Protein AF-A0A101GJG3-F1 (afdb_monomer)

Radius of gyration: 19.92 Å; Cα contacts (8 Å, |Δi|>4): 296; chains: 1; bounding box: 52×38×54 Å

Mean predicted aligned error: 10.65 Å

Solvent-accessible surface area (backbone atoms only — not comparable to full-atom values): 11890 Å² total; per-residue (Å²): 140,54,74,68,58,52,53,54,52,51,63,72,41,54,85,48,32,44,73,79,43,44,68,59,52,52,51,48,36,61,75,63,55,43,49,75,41,81,35,76,80,49,91,97,46,63,50,50,63,47,75,42,80,92,76,74,39,38,36,38,36,37,31,65,82,49,39,29,65,55,34,46,54,43,50,42,51,35,48,8,53,48,52,40,46,74,73,63,76,57,94,69,66,84,64,31,74,65,30,50,53,33,34,45,62,68,42,47,62,50,61,75,66,63,50,51,57,70,70,52,40,55,36,47,57,51,48,68,72,54,86,64,73,44,64,87,74,32,66,66,42,41,55,53,52,55,66,39,54,81,72,49,85,54,93,69,45,41,42,49,63,78,52,62,74,66,41,44,30,32,55,87,95,46,47,33,29,32,75,44,70,62,84,84,29,32,31,30,31,31,70,87,81,64,50,78,43,80,38,65,33,80,45,69,26,34,60,64,130

Sequence (209 aa):
MTIKERSLIEKNLASLLPEAALKRVVDLLFRFQVDLVVTYPRRGRMGDYLFNTANNRHRISININLNRYQFLITLLHEFAHLLVQERFKTEVRPHGKEWHSAFIEISKPFINDNVFPADIQEAFEAHLRSRYGSTSSDKRLGKVLENYNSKERSPYSVQLGRLPIESKFFLSKDSFQSIGRQGDVILCKELTTGAIFKMDPSIFVKPFL

Nearest PDB structures (foldseek):
  5ohq-assembly1_A  TM=7.719E-01  e=2.822E-01  Homo sapiens
  6kco-assembly3_E  TM=7.703E-01  e=5.637E-01  Drosophila melanogaster
  8ui0-assembly1_Z  TM=7.151E-01  e=3.355E-01  Homo sapiens
  8uis-assembly1_Z  TM=6.442E-01  e=3.167E-01  Homo sapiens
  1uqt-assembly1_B  TM=2.243E-01  e=1.418E+00  Escherichia coli

Secondary structure (DSSP, 8-state):
--HHHHHHHHHHHTTTS-HHHHHHHHHHHHHTTEEEEEE--BTTBSEEEEEETTTTEEEEEEETTS-HHHHHHHHHHHHHHHHHHHHH-S---TTSHHHHHHHHHHHHHHHHTT-S-HHHHHHHHHHHHS--SSGGG-HHHHHHHHTTTTTS--TT-EEGGGSPTT-EEEETTEEEEEEEEETTEEEEEETTT--EEEE-TTSEEEE--

Foldseek 3Di:
DDPVVLVVQLVVCVQQAQVLCSVVVSVLCVVQVEAEAEDADDPPDQKDWDADPVVRYIYIYGYLLFHRLLRVLSVLLNVLVVVLCVPPVDDDDQLDPSSLVSSCVSCVVCLVSVSDDPLLSVLVVVVSVDSDNDCVSRPSNVVSRVVCSQVRDRPQWDQQLPDDQQWWWDDPPWIWGFHQDDPQWTWIATPPPRDIDTHHSRDITHTDD

Structure (mmCIF, N/CA/C/O backbone):
data_AF-A0A101GJG3-F1
#
_entry.id   AF-A0A101GJG3-F1
#
loop_
_atom_site.group_PDB
_atom_site.id
_atom_site.type_symbol
_atom_site.label_atom_id
_atom_site.label_alt_id
_atom_site.label_comp_id
_atom_site.label_asym_id
_atom_site.label_entity_id
_atom_site.label_seq_id
_atom_site.pdbx_PDB_ins_code
_atom_site.Cartn_x
_atom_site.Cartn_y
_atom_site.Cartn_z
_atom_site.occupancy
_atom_site.B_iso_or_equiv
_atom_site.auth_seq_id
_atom_site.auth_comp_id
_atom_site.auth_asym_id
_atom_site.auth_atom_id
_atom_site.pdbx_PDB_model_num
ATOM 1 N N . MET A 1 1 ? -19.613 14.157 -2.865 1.00 57.22 1 MET A N 1
ATOM 2 C CA . MET A 1 1 ? -18.712 13.553 -3.866 1.00 57.22 1 MET A CA 1
ATOM 3 C C . MET A 1 1 ? -19.523 13.138 -5.095 1.00 57.22 1 MET A C 1
ATOM 5 O O . MET A 1 1 ? -20.633 12.648 -4.925 1.00 57.22 1 MET A O 1
ATOM 9 N N . THR A 1 2 ? -19.020 13.379 -6.307 1.00 73.06 2 THR A N 1
ATOM 10 C CA . THR A 1 2 ? -19.706 13.211 -7.605 1.00 73.06 2 THR A CA 1
ATOM 11 C C . THR A 1 2 ? -19.220 11.971 -8.371 1.00 73.06 2 THR A C 1
ATOM 13 O O . THR A 1 2 ? -18.140 11.444 -8.106 1.00 73.06 2 THR A O 1
ATOM 16 N N . ILE A 1 3 ? -19.980 11.528 -9.383 1.00 74.25 3 ILE A N 1
ATOM 17 C CA . ILE A 1 3 ? -19.580 10.430 -10.292 1.00 74.25 3 ILE A CA 1
ATOM 18 C C . ILE A 1 3 ? -18.243 10.737 -10.996 1.00 74.25 3 ILE A C 1
ATOM 20 O O . ILE A 1 3 ? -17.413 9.847 -11.175 1.00 74.25 3 ILE A O 1
ATOM 24 N N . LYS A 1 4 ? -17.999 12.007 -11.353 1.00 72.62 4 LYS A N 1
ATOM 25 C CA . LYS A 1 4 ? -16.755 12.445 -12.009 1.00 72.62 4 LYS A CA 1
ATOM 26 C C . LYS A 1 4 ? -15.530 12.285 -11.106 1.00 72.62 4 LYS A C 1
ATOM 28 O O . LYS A 1 4 ? -14.494 11.820 -11.570 1.00 72.62 4 LYS A O 1
ATOM 33 N N . GLU A 1 5 ? -15.654 12.630 -9.824 1.00 76.75 5 GLU A N 1
ATOM 34 C CA . GLU A 1 5 ? -14.569 12.463 -8.845 1.00 76.75 5 GLU A CA 1
ATOM 35 C C . GLU A 1 5 ? -14.205 10.987 -8.670 1.00 76.75 5 GLU A C 1
ATOM 37 O O . GLU A 1 5 ? -13.026 10.640 -8.639 1.00 76.75 5 GLU A O 1
ATOM 42 N N . ARG A 1 6 ? -15.209 10.105 -8.639 1.00 85.06 6 ARG A N 1
ATOM 43 C CA . ARG A 1 6 ? -14.994 8.659 -8.539 1.00 85.06 6 ARG A CA 1
ATOM 44 C C . ARG A 1 6 ? -14.205 8.103 -9.722 1.00 85.06 6 ARG A C 1
ATOM 46 O O . ARG A 1 6 ? -13.201 7.430 -9.513 1.00 85.06 6 ARG A O 1
ATOM 53 N N . SER A 1 7 ? -14.617 8.435 -10.944 1.00 81.81 7 SER A N 1
ATOM 54 C CA . SER 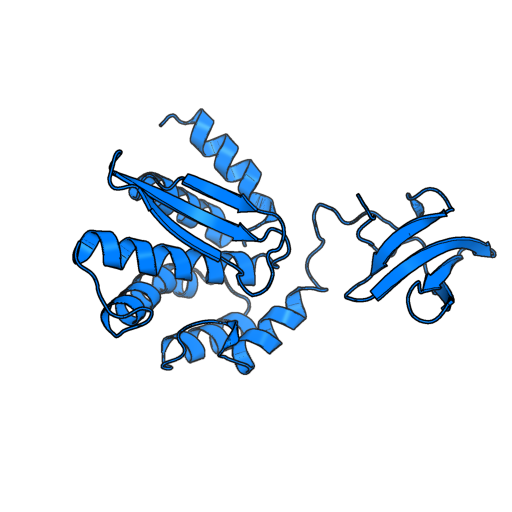A 1 7 ? -13.936 7.979 -12.161 1.00 81.81 7 SER A CA 1
ATOM 55 C C . SER A 1 7 ? -12.480 8.465 -12.233 1.00 81.81 7 SER A C 1
ATOM 57 O O . SER A 1 7 ? -11.588 7.709 -12.622 1.00 81.81 7 SER A O 1
ATOM 59 N N . LEU A 1 8 ? -12.211 9.704 -11.804 1.00 80.62 8 LEU A N 1
ATOM 60 C CA . LEU A 1 8 ? -10.848 10.236 -11.748 1.00 80.62 8 LEU A CA 1
ATOM 61 C C . LEU A 1 8 ? -9.972 9.480 -10.736 1.00 80.62 8 LEU A C 1
ATOM 63 O O . LEU A 1 8 ? -8.823 9.161 -11.040 1.00 80.62 8 LEU A O 1
ATOM 67 N N . ILE A 1 9 ? -10.511 9.169 -9.554 1.00 85.38 9 ILE A N 1
ATOM 68 C CA . ILE A 1 9 ? -9.803 8.391 -8.527 1.00 85.38 9 ILE A CA 1
ATOM 69 C C . ILE A 1 9 ? -9.508 6.975 -9.033 1.00 85.38 9 ILE A C 1
ATOM 71 O O . ILE A 1 9 ? -8.373 6.518 -8.917 1.00 85.38 9 ILE A O 1
ATOM 75 N N . GLU A 1 10 ? -10.492 6.301 -9.636 1.00 87.81 10 GLU A N 1
ATOM 76 C CA . GLU A 1 10 ? -10.312 4.967 -10.226 1.00 87.81 10 GLU A CA 1
ATOM 77 C C . GLU A 1 10 ? -9.179 4.973 -11.260 1.00 87.81 10 GLU A C 1
ATOM 79 O O . GLU A 1 10 ? -8.263 4.154 -11.180 1.00 87.81 10 GLU A O 1
ATOM 84 N N . LYS A 1 11 ? -9.166 5.959 -12.167 1.00 83.56 11 LYS A N 1
ATOM 85 C CA . LYS A 1 11 ? -8.098 6.115 -13.163 1.00 83.56 11 LYS A CA 1
ATOM 86 C C . LYS A 1 11 ? -6.716 6.300 -12.525 1.00 83.56 11 LYS A C 1
ATOM 88 O O . LYS A 1 11 ? -5.752 5.694 -12.987 1.00 83.56 11 LYS A O 1
ATOM 93 N N . ASN A 1 12 ? -6.610 7.124 -11.484 1.00 83.94 12 ASN A N 1
ATOM 94 C CA . ASN A 1 12 ? -5.331 7.423 -10.832 1.00 83.94 12 ASN A CA 1
ATOM 95 C C . ASN A 1 12 ? -4.775 6.239 -10.026 1.00 83.94 12 ASN A C 1
ATOM 97 O O . ASN A 1 12 ? -3.561 6.116 -9.885 1.00 83.94 12 ASN A O 1
ATOM 101 N N . LEU A 1 13 ? -5.646 5.375 -9.500 1.00 89.06 13 LEU A N 1
ATOM 102 C CA . LEU A 1 13 ? -5.246 4.219 -8.695 1.00 89.06 13 LEU A CA 1
ATOM 103 C C . LEU A 1 13 ? -5.068 2.933 -9.510 1.00 89.06 13 LEU A C 1
ATOM 105 O O . LEU A 1 13 ? -4.452 1.992 -9.012 1.00 89.06 13 LEU A O 1
ATOM 109 N N . ALA A 1 14 ? -5.559 2.882 -10.750 1.00 89.19 14 ALA A N 1
ATOM 110 C CA . ALA A 1 14 ? -5.531 1.679 -11.583 1.00 89.19 14 ALA A CA 1
ATOM 111 C C . ALA A 1 14 ? -4.122 1.090 -11.787 1.00 89.19 14 ALA A C 1
ATOM 113 O O . ALA A 1 14 ? -3.972 -0.125 -11.873 1.00 89.19 14 ALA A O 1
ATOM 114 N N . SER A 1 15 ? -3.078 1.925 -11.839 1.00 85.19 15 SER A N 1
ATOM 115 C CA . SER A 1 15 ? -1.687 1.466 -11.972 1.00 85.19 15 SER A CA 1
ATOM 116 C C . SER A 1 15 ? -1.017 1.094 -10.643 1.00 85.19 15 SER A C 1
ATOM 118 O O . SER A 1 15 ? 0.063 0.508 -10.661 1.00 85.19 15 SER A O 1
ATOM 120 N N . LEU A 1 16 ? -1.635 1.432 -9.507 1.00 89.06 16 LEU A N 1
ATOM 121 C CA . LEU A 1 16 ? -1.090 1.248 -8.156 1.00 89.06 16 LEU A CA 1
ATOM 122 C C . LEU A 1 16 ? -1.732 0.076 -7.404 1.00 89.06 16 LEU A C 1
ATOM 124 O O . LEU A 1 16 ? -1.258 -0.296 -6.335 1.00 89.06 16 LEU A O 1
ATOM 128 N N . LEU A 1 17 ? -2.813 -0.497 -7.933 1.00 95.00 17 LEU A N 1
ATOM 129 C CA . LEU A 1 17 ? -3.579 -1.566 -7.295 1.00 95.00 17 LEU A CA 1
ATOM 130 C C . LEU A 1 17 ? -3.749 -2.767 -8.233 1.00 95.00 17 LEU A C 1
ATOM 132 O O . LEU A 1 17 ? -3.729 -2.612 -9.454 1.00 95.00 17 LEU A O 1
ATOM 136 N N . PRO A 1 18 ? -3.954 -3.981 -7.689 1.00 95.50 18 PRO A N 1
ATOM 137 C CA . PRO A 1 18 ? -4.532 -5.067 -8.467 1.00 95.50 18 PRO A CA 1
ATOM 138 C C . PRO A 1 18 ? -5.888 -4.629 -9.027 1.00 95.50 18 PRO A C 1
ATOM 140 O O . PRO A 1 18 ? -6.694 -4.040 -8.306 1.00 95.50 18 PRO A O 1
ATOM 143 N N . GLU A 1 19 ? -6.162 -4.960 -10.286 1.00 93.25 19 GLU A N 1
ATOM 144 C CA . GLU A 1 19 ? -7.404 -4.570 -10.966 1.00 93.25 19 GLU A CA 1
ATOM 145 C C . GLU A 1 19 ? -8.650 -5.006 -10.179 1.00 93.25 19 GLU A C 1
ATOM 147 O O . GLU A 1 19 ? -9.543 -4.198 -9.924 1.00 93.25 19 GLU A O 1
ATOM 152 N N . ALA A 1 20 ? -8.645 -6.243 -9.672 1.00 95.31 20 ALA A N 1
ATOM 153 C CA . ALA A 1 20 ? -9.722 -6.801 -8.852 1.00 95.31 20 ALA A CA 1
ATOM 154 C C . ALA A 1 20 ? -9.962 -6.040 -7.529 1.00 95.31 20 ALA A C 1
ATOM 156 O O . ALA A 1 20 ? -11.064 -6.073 -6.985 1.00 95.31 20 ALA A O 1
ATOM 157 N N . ALA A 1 21 ? -8.961 -5.322 -7.007 1.00 97.25 21 ALA A N 1
ATOM 158 C CA . ALA A 1 21 ? -9.083 -4.557 -5.766 1.00 97.25 21 ALA A CA 1
ATOM 159 C C . ALA A 1 21 ? -9.626 -3.139 -5.977 1.00 97.25 21 ALA A C 1
ATOM 161 O O . ALA A 1 21 ? -10.147 -2.541 -5.031 1.00 97.25 21 ALA A O 1
ATOM 162 N N . LEU A 1 22 ? -9.487 -2.587 -7.188 1.00 95.75 22 LEU A N 1
ATOM 163 C CA . LEU A 1 22 ? -9.653 -1.160 -7.465 1.00 95.75 22 LEU A CA 1
ATOM 164 C C . LEU A 1 22 ? -11.010 -0.635 -6.995 1.00 95.75 22 LEU A C 1
ATOM 166 O O . LEU A 1 22 ? -11.077 0.294 -6.189 1.00 95.75 22 LEU A O 1
ATOM 170 N N . LYS A 1 23 ? -12.096 -1.275 -7.442 1.00 95.31 23 LYS A N 1
ATOM 171 C CA . LYS A 1 23 ? -13.458 -0.848 -7.104 1.00 95.31 23 LYS A CA 1
ATOM 172 C C . LYS A 1 23 ? -13.689 -0.844 -5.592 1.00 95.31 23 LYS A C 1
ATOM 174 O O . LYS A 1 23 ? -14.243 0.115 -5.058 1.00 95.31 23 LYS A O 1
ATOM 179 N N . ARG A 1 24 ? -13.248 -1.899 -4.901 1.00 96.62 24 ARG A N 1
ATOM 180 C CA . ARG A 1 24 ? -13.440 -2.052 -3.455 1.00 96.62 24 ARG A CA 1
ATOM 181 C C . ARG A 1 24 ? -12.635 -1.018 -2.671 1.00 96.62 24 ARG A C 1
ATOM 183 O O . ARG A 1 24 ? -13.167 -0.442 -1.728 1.00 96.62 24 ARG A O 1
ATOM 190 N N . VAL A 1 25 ? -11.392 -0.742 -3.070 1.00 97.56 25 VAL A N 1
ATOM 191 C CA . VAL A 1 25 ? -10.590 0.329 -2.458 1.00 97.56 25 VAL A CA 1
ATOM 192 C C . VAL A 1 25 ? -11.279 1.680 -2.619 1.00 97.56 25 VAL A C 1
ATOM 194 O O . VAL A 1 25 ? -11.397 2.422 -1.647 1.00 97.56 25 VAL A O 1
ATOM 197 N N . VAL A 1 26 ? -11.787 1.987 -3.812 1.00 95.50 26 VAL A N 1
ATOM 198 C CA . VAL A 1 26 ? -12.515 3.239 -4.050 1.00 95.50 26 VAL A CA 1
ATOM 199 C C . VAL A 1 26 ? -13.777 3.313 -3.192 1.00 95.50 26 VAL A C 1
ATOM 201 O O . VAL A 1 26 ? -14.019 4.338 -2.564 1.00 95.50 26 VAL A O 1
ATOM 204 N N . ASP A 1 27 ? -14.532 2.222 -3.060 1.00 95.94 27 ASP A N 1
ATOM 205 C CA . ASP A 1 27 ? -15.684 2.172 -2.152 1.00 95.94 27 ASP A CA 1
ATOM 206 C C . ASP A 1 27 ? -15.286 2.472 -0.689 1.00 95.94 27 ASP A C 1
ATOM 208 O O . ASP A 1 27 ? -15.994 3.213 -0.003 1.00 95.94 27 ASP A O 1
ATOM 212 N N . LEU A 1 28 ? -14.134 1.977 -0.215 1.00 96.75 28 LEU A N 1
ATOM 213 C CA . LEU A 1 28 ? -13.619 2.279 1.130 1.00 96.75 28 LEU A CA 1
ATOM 214 C C . LEU A 1 28 ? -13.229 3.753 1.296 1.00 96.75 28 LEU A C 1
ATOM 216 O O . LEU A 1 28 ? -13.595 4.364 2.301 1.00 96.75 28 LEU A O 1
ATOM 220 N N . LEU A 1 29 ? -12.527 4.334 0.317 1.00 94.88 29 LEU A N 1
ATOM 221 C CA . LEU A 1 29 ? -12.128 5.746 0.348 1.00 94.88 29 LEU A CA 1
ATOM 222 C C . LEU A 1 29 ? -13.344 6.669 0.478 1.00 94.88 29 LEU A C 1
ATOM 224 O O . LEU A 1 29 ? -13.321 7.614 1.263 1.00 94.88 29 LEU A O 1
ATOM 228 N N . PHE A 1 30 ? -14.422 6.365 -0.249 1.00 92.88 30 PHE A N 1
ATOM 229 C CA . PHE A 1 30 ? -15.662 7.140 -0.201 1.00 92.88 30 PHE A CA 1
ATOM 230 C C . PHE A 1 30 ? -16.427 6.909 1.100 1.00 92.88 30 PHE A C 1
ATOM 232 O O . PHE A 1 30 ? -16.876 7.870 1.722 1.00 92.88 30 PHE A O 1
ATOM 239 N N . ARG A 1 31 ? -16.554 5.648 1.533 1.00 93.62 31 ARG A N 1
ATOM 240 C CA . ARG A 1 31 ? -17.260 5.289 2.770 1.00 93.62 31 ARG A CA 1
ATOM 241 C C . ARG A 1 31 ? -16.679 6.004 3.985 1.00 93.62 31 ARG A C 1
ATOM 243 O O . ARG A 1 31 ? -17.439 6.494 4.812 1.00 93.62 31 ARG A O 1
ATOM 250 N N . PHE A 1 32 ? -15.354 6.043 4.084 1.00 92.75 32 PHE A N 1
ATOM 251 C CA . PHE A 1 32 ? -14.642 6.624 5.222 1.00 92.75 32 PHE A CA 1
ATOM 252 C C . PHE A 1 32 ? -14.159 8.058 4.973 1.00 92.75 32 PHE A C 1
ATOM 254 O O . PHE A 1 32 ? -13.467 8.612 5.817 1.00 92.75 32 PHE A O 1
ATOM 261 N N . GLN A 1 33 ? -14.509 8.663 3.831 1.00 90.94 33 GLN A N 1
ATOM 262 C CA . GLN A 1 33 ? -14.106 10.025 3.452 1.00 90.94 33 GLN A CA 1
ATOM 263 C C . GLN A 1 33 ? -12.596 10.278 3.626 1.00 90.94 33 GLN A C 1
ATOM 265 O O . GLN A 1 33 ? -12.171 11.259 4.238 1.00 90.94 33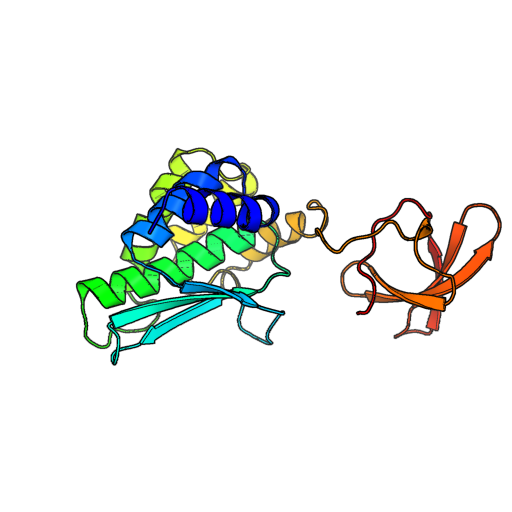 GLN A O 1
ATOM 270 N N . VAL A 1 34 ? -11.782 9.357 3.107 1.00 93.19 34 VAL A N 1
ATOM 271 C CA . VAL A 1 34 ? -1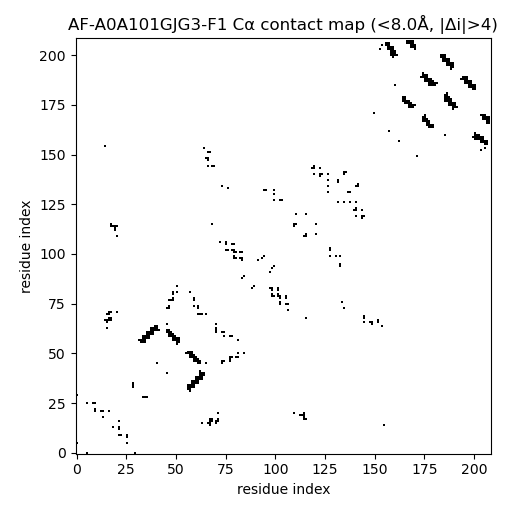0.323 9.381 3.269 1.00 93.19 34 VAL A CA 1
ATOM 272 C C . VAL A 1 34 ? -9.658 10.209 2.182 1.00 93.19 34 VAL A C 1
ATOM 274 O O . VAL A 1 34 ? -9.823 9.945 0.991 1.00 93.19 34 VAL A O 1
ATOM 277 N N . ASP A 1 35 ? -8.795 11.128 2.602 1.00 91.19 35 ASP A N 1
ATOM 278 C CA . ASP A 1 35 ? -7.822 11.779 1.732 1.00 91.19 35 ASP A CA 1
ATOM 279 C C . ASP A 1 35 ? -6.627 10.841 1.508 1.00 91.19 35 ASP A C 1
ATOM 281 O O . ASP A 1 35 ? -5.711 10.776 2.334 1.00 91.19 35 ASP A O 1
ATOM 285 N N . LEU A 1 36 ? -6.632 10.091 0.401 1.00 93.94 36 LEU A N 1
ATOM 286 C CA . LEU A 1 36 ? -5.492 9.263 0.002 1.00 93.94 36 LEU A CA 1
ATOM 287 C C . LEU A 1 36 ? -4.448 10.107 -0.736 1.00 93.94 36 LEU A C 1
ATOM 289 O O . LEU A 1 36 ? -4.718 10.671 -1.795 1.00 93.94 36 LEU A O 1
ATOM 293 N N . VAL A 1 37 ? -3.232 10.147 -0.195 1.00 87.56 37 VAL A N 1
ATOM 294 C CA . VAL A 1 37 ? -2.090 10.869 -0.760 1.00 87.56 37 VAL A CA 1
ATOM 295 C C . VAL A 1 37 ? -1.010 9.876 -1.172 1.00 87.56 37 VAL A C 1
ATOM 297 O O . VAL A 1 37 ? -0.450 9.158 -0.348 1.00 87.56 37 VAL A O 1
ATOM 300 N N . VAL A 1 38 ? -0.662 9.860 -2.453 1.00 83.94 38 VAL A N 1
ATOM 301 C CA . VAL A 1 38 ? 0.470 9.068 -2.942 1.00 83.94 38 VAL A CA 1
ATOM 302 C C . VAL A 1 38 ? 1.739 9.911 -2.824 1.00 83.94 38 VAL A C 1
ATOM 304 O O . VAL A 1 38 ? 1.823 10.995 -3.398 1.00 83.94 38 VAL A O 1
ATOM 307 N N . THR A 1 39 ? 2.716 9.442 -2.048 1.00 75.44 39 THR A N 1
ATOM 308 C CA . THR A 1 39 ? 3.927 10.203 -1.707 1.00 75.44 39 THR A CA 1
ATOM 309 C C . THR A 1 39 ? 5.187 9.586 -2.299 1.00 75.44 39 THR A C 1
ATOM 311 O O . THR A 1 39 ? 5.258 8.384 -2.562 1.00 75.44 39 THR A O 1
ATOM 314 N N . TYR A 1 40 ? 6.238 10.393 -2.446 1.00 76.44 40 TYR A N 1
ATOM 315 C CA . TYR A 1 40 ? 7.575 9.864 -2.709 1.00 76.44 40 TYR A CA 1
ATOM 316 C C . TYR A 1 40 ? 8.074 8.987 -1.546 1.00 76.44 40 TYR A C 1
ATOM 318 O O . TYR A 1 40 ? 7.609 9.150 -0.413 1.00 76.44 40 TYR A O 1
ATOM 326 N N . PRO A 1 41 ? 9.013 8.057 -1.804 1.00 77.38 41 PRO A N 1
ATOM 327 C CA . PRO A 1 41 ? 9.490 7.124 -0.792 1.00 77.38 41 PRO A CA 1
ATOM 328 C C . PRO A 1 41 ? 10.132 7.847 0.393 1.00 77.38 41 PRO A C 1
ATOM 330 O O . PRO A 1 41 ? 11.033 8.667 0.221 1.00 77.38 41 PRO A O 1
ATOM 333 N N . ARG A 1 42 ? 9.690 7.510 1.606 1.00 80.94 42 ARG A N 1
ATOM 334 C CA . ARG A 1 42 ? 10.241 8.029 2.866 1.00 80.94 42 ARG A CA 1
ATOM 335 C C . ARG A 1 42 ? 11.060 6.948 3.565 1.00 80.94 42 ARG A C 1
ATOM 337 O O . ARG A 1 42 ? 10.694 5.774 3.557 1.00 80.94 42 ARG A O 1
ATOM 344 N N . ARG A 1 43 ? 12.157 7.335 4.222 1.00 76.88 43 ARG A N 1
ATOM 345 C CA . ARG A 1 43 ? 12.976 6.393 5.001 1.00 76.88 43 ARG A CA 1
ATOM 346 C C . ARG A 1 43 ? 12.160 5.839 6.176 1.00 76.88 43 ARG A C 1
ATOM 348 O O . ARG A 1 43 ? 11.606 6.607 6.956 1.00 76.88 43 ARG A O 1
ATOM 355 N N . GLY A 1 44 ? 12.091 4.512 6.288 1.00 78.19 44 GLY A N 1
ATOM 356 C CA . GLY A 1 44 ? 11.481 3.814 7.426 1.00 78.19 44 GLY A CA 1
ATOM 357 C C . GLY A 1 44 ? 9.948 3.808 7.488 1.00 78.19 44 GLY A C 1
ATOM 358 O O . GLY A 1 44 ? 9.409 3.255 8.439 1.00 78.19 44 GLY A O 1
ATOM 359 N N . ARG A 1 45 ? 9.234 4.384 6.508 1.00 83.62 45 ARG A N 1
ATOM 360 C CA . ARG A 1 45 ? 7.759 4.397 6.470 1.00 83.62 45 ARG A CA 1
ATOM 361 C C . ARG A 1 45 ? 7.247 4.115 5.066 1.00 83.62 45 ARG A C 1
ATOM 363 O O . ARG A 1 45 ? 7.639 4.816 4.138 1.00 83.62 45 ARG A O 1
ATOM 370 N N . MET A 1 46 ? 6.385 3.107 4.924 1.00 90.12 46 MET A N 1
ATOM 371 C CA . MET A 1 46 ? 5.736 2.736 3.653 1.00 90.12 46 MET A CA 1
ATOM 372 C C . MET A 1 46 ? 4.360 3.388 3.502 1.00 90.12 46 MET A C 1
ATOM 374 O O . MET A 1 46 ? 4.002 3.808 2.404 1.00 90.12 46 MET A O 1
ATOM 378 N N . GLY A 1 47 ? 3.635 3.495 4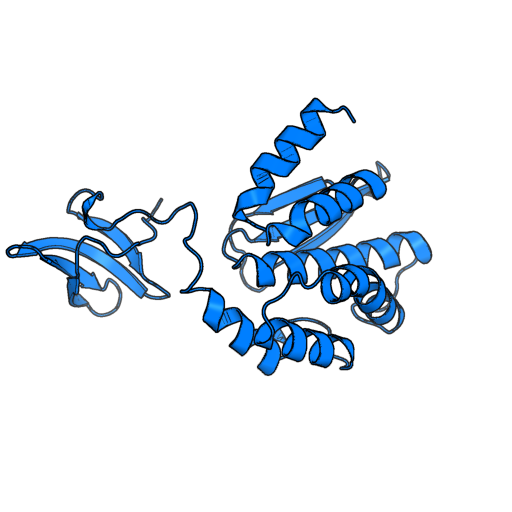.612 1.00 94.19 47 GLY A N 1
ATOM 379 C CA . GLY A 1 47 ? 2.359 4.177 4.747 1.00 94.19 47 GLY A CA 1
ATOM 380 C C . GLY A 1 47 ? 2.320 4.989 6.037 1.00 94.19 47 GLY A C 1
ATOM 381 O O . GLY A 1 47 ? 3.250 4.905 6.847 1.00 94.19 47 GLY A O 1
ATOM 382 N N . ASP A 1 48 ? 1.310 5.843 6.164 1.00 95.06 48 ASP A N 1
ATOM 383 C CA . ASP A 1 48 ? 1.023 6.583 7.392 1.00 95.06 48 ASP A CA 1
ATOM 384 C C . ASP A 1 48 ? -0.443 7.030 7.408 1.00 95.06 48 ASP A C 1
ATOM 386 O O . ASP A 1 48 ? -0.930 7.584 6.412 1.00 95.06 48 ASP A O 1
ATOM 390 N N . TYR A 1 49 ? -1.115 6.822 8.536 1.00 96.06 49 TYR A N 1
ATOM 391 C CA . TYR A 1 49 ? -2.475 7.268 8.810 1.00 96.06 49 TYR A CA 1
ATOM 392 C C . TYR A 1 49 ? -2.474 8.463 9.765 1.00 96.06 49 TYR A C 1
ATOM 394 O O . TYR A 1 49 ? -1.818 8.452 10.805 1.00 96.06 49 TYR A O 1
ATOM 402 N N . LEU A 1 50 ? -3.270 9.481 9.438 1.00 94.06 50 LEU A N 1
ATOM 403 C CA . LEU A 1 50 ? -3.479 10.658 10.274 1.00 94.06 50 LEU A CA 1
ATOM 404 C C . LEU A 1 50 ? -4.970 10.969 10.395 1.00 94.06 50 LEU A C 1
ATOM 406 O O . LEU A 1 50 ? -5.702 10.988 9.402 1.00 94.06 50 LEU A O 1
ATOM 410 N N . PHE A 1 51 ? -5.396 11.298 11.611 1.00 94.00 51 PHE A N 1
ATOM 411 C CA . PHE A 1 51 ? -6.721 11.838 11.884 1.00 94.00 51 PHE A CA 1
ATOM 412 C C . PHE A 1 51 ? -6.624 13.322 12.223 1.00 94.00 51 PHE A C 1
ATOM 414 O O . PHE A 1 51 ? -5.951 13.703 13.180 1.00 94.00 51 PHE A O 1
ATOM 421 N N . ASN A 1 52 ? -7.293 14.167 11.442 1.00 88.62 52 ASN A N 1
ATOM 422 C CA . ASN A 1 52 ? -7.387 15.589 11.733 1.00 88.62 52 ASN A CA 1
ATOM 423 C C . ASN A 1 52 ? -8.647 15.861 12.562 1.00 88.62 52 ASN A C 1
ATOM 425 O O . ASN A 1 52 ? -9.762 15.867 12.042 1.00 88.62 52 ASN A O 1
ATOM 429 N N . THR A 1 53 ? -8.454 16.120 13.853 1.00 87.06 53 THR A N 1
ATOM 430 C CA . THR A 1 53 ? -9.536 16.388 14.809 1.00 87.06 53 THR A CA 1
ATOM 431 C C . THR A 1 53 ? -10.270 17.702 14.538 1.00 87.06 53 THR A C 1
ATOM 433 O O . THR A 1 53 ? -11.447 17.808 14.865 1.00 87.06 53 THR A O 1
ATOM 436 N N . ALA A 1 54 ? -9.622 18.690 13.912 1.00 88.56 54 ALA A N 1
ATOM 437 C CA . ALA A 1 54 ? -10.211 20.010 13.682 1.00 88.56 54 ALA A CA 1
ATOM 438 C C . ALA A 1 54 ? -11.302 20.000 12.602 1.00 88.56 54 ALA A C 1
ATOM 440 O O . ALA A 1 54 ? -12.229 20.802 12.653 1.00 88.56 54 ALA A O 1
ATOM 441 N N . ASN A 1 55 ? -11.197 19.105 11.617 1.00 87.00 55 ASN A N 1
ATOM 442 C CA . ASN A 1 55 ? -12.174 18.984 10.531 1.00 87.00 55 ASN A CA 1
ATOM 443 C C . ASN A 1 55 ? -12.760 17.574 10.383 1.00 87.00 55 ASN A C 1
ATOM 445 O O . ASN A 1 55 ? -13.475 17.321 9.416 1.00 87.00 55 ASN A O 1
ATOM 449 N N . ASN A 1 56 ? -12.470 16.678 11.332 1.00 86.38 56 ASN A N 1
ATOM 450 C CA . ASN A 1 56 ? -12.937 15.294 11.358 1.00 86.38 56 ASN A CA 1
ATOM 451 C C . ASN A 1 56 ? -12.656 14.543 10.041 1.00 86.38 56 ASN A C 1
ATOM 453 O O . ASN A 1 56 ? -13.524 13.845 9.517 1.00 86.38 56 ASN A O 1
ATOM 457 N N . ARG A 1 57 ? -11.453 14.728 9.475 1.00 89.62 57 ARG A N 1
ATOM 458 C CA . ARG A 1 57 ? -11.025 14.059 8.235 1.00 89.62 57 ARG A CA 1
ATOM 459 C C . ARG A 1 57 ? -9.914 13.056 8.486 1.00 89.62 57 ARG A C 1
ATOM 461 O O . ARG A 1 57 ? -8.971 13.311 9.238 1.00 89.62 57 ARG A O 1
ATOM 468 N N . HIS A 1 58 ? -9.987 11.955 7.753 1.00 94.44 58 HIS A N 1
ATOM 469 C CA . HIS A 1 58 ? -8.941 10.948 7.700 1.00 94.44 58 HIS A CA 1
ATOM 470 C C . HIS A 1 58 ? -8.015 11.211 6.520 1.00 94.44 58 HIS A C 1
ATOM 472 O O . HIS A 1 58 ? -8.464 11.514 5.414 1.00 94.44 58 HIS A O 1
ATOM 478 N N . ARG A 1 59 ? -6.717 11.031 6.736 1.00 95.56 59 ARG A N 1
ATOM 479 C CA . ARG A 1 59 ? -5.712 11.045 5.679 1.00 95.56 59 ARG A CA 1
ATOM 480 C C . ARG A 1 59 ? -4.898 9.768 5.748 1.00 95.56 59 ARG A C 1
ATOM 482 O O . ARG A 1 59 ? -4.421 9.395 6.814 1.00 95.56 59 ARG A O 1
ATOM 489 N N . ILE A 1 60 ? -4.700 9.142 4.597 1.00 97.12 60 ILE A N 1
ATOM 490 C CA . ILE A 1 60 ? -3.763 8.034 4.438 1.00 97.12 60 ILE A CA 1
ATOM 491 C C . ILE A 1 60 ? -2.723 8.458 3.411 1.00 97.12 60 ILE A C 1
ATOM 493 O O . ILE A 1 60 ? -3.069 8.971 2.350 1.00 97.12 60 ILE A O 1
ATOM 497 N N . SER A 1 61 ? -1.447 8.246 3.710 1.00 91.88 61 SER A N 1
ATOM 498 C CA . SER A 1 61 ? -0.362 8.430 2.748 1.00 91.88 61 SER A CA 1
ATOM 499 C C . SER A 1 61 ? 0.335 7.111 2.461 1.00 91.88 61 SER A C 1
ATOM 501 O O . SER A 1 61 ? 0.585 6.361 3.396 1.00 91.88 61 SER A O 1
ATOM 503 N N . ILE A 1 62 ? 0.663 6.829 1.198 1.00 92.56 62 ILE A N 1
ATOM 504 C CA . ILE A 1 62 ? 1.352 5.594 0.783 1.00 92.56 62 ILE A CA 1
ATOM 505 C C . ILE A 1 62 ? 2.479 5.939 -0.189 1.00 92.56 62 ILE A C 1
ATOM 507 O O . ILE A 1 62 ? 2.308 6.768 -1.085 1.00 92.56 62 ILE A O 1
ATOM 511 N N . ASN A 1 63 ? 3.637 5.297 -0.033 1.00 86.94 63 ASN A N 1
ATOM 512 C CA . ASN A 1 63 ? 4.764 5.500 -0.933 1.00 86.94 63 ASN A CA 1
ATOM 513 C C . ASN A 1 63 ? 4.488 4.923 -2.332 1.00 86.94 63 ASN A C 1
ATOM 515 O O . ASN A 1 63 ? 4.036 3.792 -2.486 1.00 86.94 63 ASN A O 1
ATOM 519 N N . ILE A 1 64 ? 4.861 5.675 -3.364 1.00 82.44 64 ILE A N 1
ATOM 520 C CA . ILE A 1 64 ? 4.601 5.331 -4.768 1.00 82.44 64 ILE A CA 1
ATOM 521 C C . ILE A 1 64 ? 5.477 4.200 -5.330 1.00 82.44 64 ILE A C 1
ATOM 523 O O . ILE A 1 64 ? 5.209 3.680 -6.405 1.00 82.44 64 ILE A O 1
ATOM 527 N N . ASN A 1 65 ? 6.566 3.836 -4.649 1.00 80.62 65 ASN A N 1
ATOM 528 C CA . ASN A 1 65 ? 7.528 2.847 -5.147 1.00 80.62 65 ASN A CA 1
ATOM 529 C C . ASN A 1 65 ? 7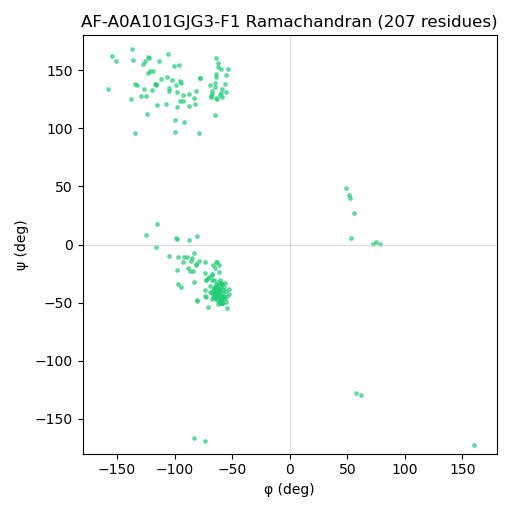.184 1.395 -4.784 1.00 80.62 65 ASN A C 1
ATOM 531 O O . ASN A 1 65 ? 8.003 0.514 -5.034 1.00 80.62 65 ASN A O 1
ATOM 535 N N . LEU A 1 66 ? 6.043 1.162 -4.137 1.00 89.75 66 LEU A N 1
ATOM 536 C CA . LEU A 1 66 ? 5.582 -0.177 -3.789 1.00 89.75 66 LEU A CA 1
ATOM 537 C C . LEU A 1 66 ? 4.990 -0.849 -5.034 1.00 89.75 66 LEU A C 1
ATOM 539 O O . LEU A 1 66 ? 4.326 -0.190 -5.833 1.00 89.75 66 LEU A O 1
ATOM 543 N N . ASN A 1 67 ? 5.198 -2.158 -5.185 1.00 92.50 67 ASN A N 1
ATOM 544 C CA . ASN A 1 67 ? 4.419 -2.941 -6.149 1.00 92.50 67 ASN A CA 1
ATOM 545 C C . ASN A 1 67 ? 2.931 -2.944 -5.748 1.00 92.50 67 ASN A C 1
ATOM 547 O O . ASN A 1 67 ? 2.606 -2.678 -4.587 1.00 92.50 67 ASN A O 1
ATOM 551 N N . ARG A 1 68 ? 2.016 -3.251 -6.672 1.00 94.88 68 ARG A N 1
ATOM 552 C CA . ARG A 1 68 ? 0.570 -3.074 -6.459 1.00 94.88 68 ARG A CA 1
ATOM 553 C C . ARG A 1 68 ? 0.026 -3.881 -5.282 1.00 94.88 68 ARG A C 1
ATOM 555 O O . ARG A 1 68 ? -0.879 -3.430 -4.582 1.00 94.88 68 ARG A O 1
ATOM 562 N N . TYR A 1 69 ? 0.590 -5.061 -5.028 1.00 96.50 69 TYR A N 1
ATOM 563 C CA . TYR A 1 69 ? 0.175 -5.906 -3.911 1.00 96.50 69 TYR A CA 1
ATOM 564 C C . TYR A 1 69 ? 0.664 -5.345 -2.579 1.00 96.50 69 TYR A C 1
ATOM 566 O O . TYR A 1 69 ? -0.106 -5.252 -1.624 1.00 96.50 69 TYR A O 1
ATOM 574 N N . GLN A 1 70 ? 1.923 -4.907 -2.522 1.00 95.94 70 GLN A N 1
ATOM 575 C CA . GLN A 1 70 ? 2.472 -4.256 -1.338 1.00 95.94 70 GLN A CA 1
ATOM 576 C C . GLN A 1 70 ? 1.783 -2.912 -1.067 1.00 95.94 70 GLN A C 1
ATOM 578 O O . GLN A 1 70 ? 1.518 -2.595 0.093 1.00 95.94 70 GLN A O 1
ATOM 583 N N . PHE A 1 71 ? 1.444 -2.149 -2.110 1.00 96.31 71 PHE A N 1
ATOM 584 C CA . PHE A 1 71 ? 0.652 -0.925 -2.005 1.00 96.31 71 PHE A CA 1
ATOM 585 C C . PHE A 1 71 ? -0.709 -1.217 -1.372 1.00 96.31 71 PHE A C 1
ATOM 587 O O . PHE A 1 71 ? -1.064 -0.579 -0.383 1.00 96.31 71 PHE A O 1
ATOM 594 N N . LEU A 1 72 ? -1.439 -2.220 -1.880 1.00 98.12 72 LEU A N 1
ATOM 595 C CA . LEU A 1 72 ? -2.733 -2.615 -1.328 1.00 98.12 72 LEU A CA 1
ATOM 596 C C . LEU A 1 72 ? -2.618 -3.048 0.139 1.00 98.12 72 LEU A C 1
ATOM 598 O O . LEU A 1 72 ? -3.355 -2.535 0.973 1.00 98.12 72 LEU A O 1
ATOM 602 N N . ILE A 1 73 ? -1.685 -3.941 0.481 1.00 97.94 73 ILE A N 1
ATOM 603 C CA . ILE A 1 73 ? -1.519 -4.413 1.867 1.00 97.94 73 ILE A CA 1
ATOM 604 C C . ILE A 1 73 ? -1.153 -3.253 2.806 1.00 97.94 73 ILE A C 1
ATOM 606 O O . ILE A 1 73 ? -1.684 -3.163 3.912 1.00 97.94 73 ILE A O 1
ATOM 610 N N . THR A 1 74 ? -0.291 -2.333 2.363 1.00 97.31 74 THR A N 1
ATOM 611 C CA . THR A 1 74 ? 0.061 -1.134 3.144 1.00 97.31 74 THR A CA 1
ATOM 612 C C . THR A 1 74 ? -1.152 -0.220 3.315 1.00 97.31 74 THR A C 1
ATOM 614 O O . THR A 1 74 ? -1.407 0.267 4.407 1.00 97.31 74 THR A O 1
ATOM 617 N N . LEU A 1 75 ? -1.964 -0.035 2.275 1.00 98.00 75 LEU A N 1
ATOM 618 C CA . LEU A 1 75 ? -3.194 0.747 2.367 1.00 98.00 75 LEU A CA 1
ATOM 619 C C . LEU A 1 75 ? -4.198 0.122 3.351 1.00 98.00 75 LEU A C 1
ATOM 621 O O . LEU A 1 75 ? -4.798 0.834 4.152 1.00 98.00 75 LEU A O 1
ATOM 625 N N . LEU A 1 76 ? -4.348 -1.204 3.337 1.00 98.12 76 LEU A N 1
ATOM 626 C CA . LEU A 1 76 ? -5.187 -1.940 4.288 1.00 98.12 76 LEU A CA 1
ATOM 627 C C . LEU A 1 76 ? -4.695 -1.809 5.734 1.00 98.12 76 LEU A C 1
ATOM 629 O O . LEU A 1 76 ? -5.511 -1.686 6.646 1.00 98.12 76 LEU A O 1
ATOM 633 N N . HIS A 1 77 ? -3.377 -1.786 5.942 1.00 97.25 77 HIS A N 1
ATOM 634 C CA . HIS A 1 77 ? -2.779 -1.512 7.248 1.00 97.25 77 HIS A CA 1
ATOM 635 C C . HIS A 1 77 ? -3.199 -0.133 7.771 1.00 97.25 77 HIS A C 1
ATOM 637 O O . HIS A 1 77 ? -3.626 -0.010 8.920 1.00 97.25 77 HIS A O 1
ATOM 643 N N . GLU A 1 78 ? -3.130 0.898 6.929 1.00 97.56 78 GLU A N 1
ATOM 644 C CA . GLU A 1 78 ? -3.526 2.252 7.325 1.00 97.56 78 GLU A CA 1
ATOM 645 C C . GLU A 1 78 ? -5.045 2.3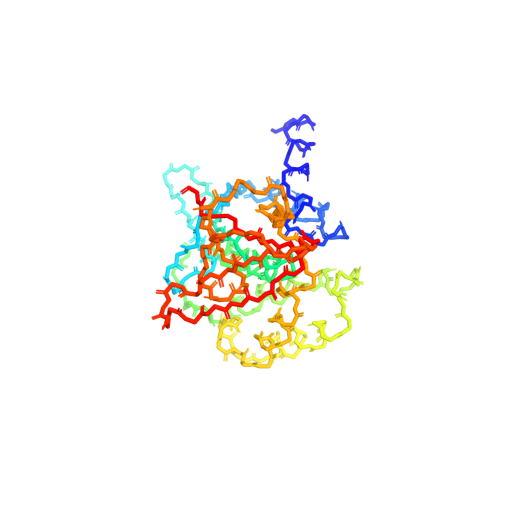76 7.537 1.00 97.56 78 GLU A C 1
ATOM 647 O O . GLU A 1 78 ? -5.492 3.036 8.476 1.00 97.56 78 GLU A O 1
ATOM 652 N N . PHE A 1 79 ? -5.864 1.673 6.746 1.00 98.12 79 PHE A N 1
ATOM 653 C CA . PHE A 1 79 ? -7.302 1.575 7.015 1.00 98.12 79 PHE A CA 1
ATOM 654 C C . PHE A 1 79 ? -7.609 0.892 8.353 1.00 98.12 79 PHE A C 1
ATOM 656 O O . PHE A 1 79 ? -8.594 1.244 8.996 1.00 98.12 79 PHE A O 1
ATOM 663 N N . ALA A 1 80 ? -6.792 -0.059 8.807 1.00 97.25 80 ALA A N 1
ATOM 664 C CA . ALA A 1 80 ? -6.987 -0.674 10.116 1.00 97.25 80 ALA A CA 1
ATOM 665 C C . ALA A 1 80 ? -6.783 0.336 11.259 1.00 97.25 80 ALA A C 1
ATOM 667 O O . ALA A 1 80 ? -7.573 0.342 12.205 1.00 97.25 80 ALA A O 1
ATOM 668 N N . HIS A 1 81 ? -5.802 1.243 11.149 1.00 96.12 81 HIS A N 1
ATOM 669 C CA . HIS A 1 81 ? -5.665 2.369 12.088 1.00 96.12 81 HIS A CA 1
ATOM 670 C C . HIS A 1 81 ? -6.879 3.296 12.045 1.00 96.12 81 HIS A C 1
ATOM 672 O O . HIS A 1 81 ? -7.377 3.703 13.094 1.00 96.12 81 HIS A O 1
ATOM 678 N N . LEU A 1 82 ? -7.409 3.569 10.850 1.00 96.56 82 LEU A N 1
ATOM 679 C CA . LEU A 1 82 ? -8.645 4.334 10.692 1.00 96.56 82 LEU A CA 1
ATOM 680 C C . LEU A 1 82 ? -9.825 3.672 11.411 1.00 96.56 82 LEU A C 1
ATOM 682 O O . LEU A 1 82 ? -10.512 4.331 12.186 1.00 96.56 82 LEU A O 1
ATOM 686 N N . LEU A 1 83 ? -10.057 2.375 11.194 1.00 96.75 83 LEU A N 1
ATOM 687 C CA . LEU A 1 83 ? -11.162 1.654 11.836 1.00 96.75 83 LEU A CA 1
ATOM 688 C C . LEU A 1 83 ? -11.057 1.682 13.362 1.00 96.75 83 LEU A C 1
ATOM 690 O O . LEU A 1 83 ? -12.071 1.789 14.051 1.00 96.75 83 LEU A O 1
ATOM 694 N N . VAL A 1 84 ? -9.838 1.587 13.890 1.00 96.50 84 VAL A N 1
ATOM 695 C CA . VAL A 1 84 ? -9.580 1.735 15.321 1.00 96.50 84 VAL A CA 1
ATOM 696 C C . VAL A 1 84 ? -9.948 3.142 15.795 1.00 96.50 84 VAL A C 1
ATOM 698 O O . VAL A 1 84 ? -10.687 3.269 16.772 1.00 96.50 84 VAL A O 1
ATOM 701 N N . GLN A 1 85 ? -9.507 4.186 15.089 1.00 94.81 85 GLN A N 1
ATOM 702 C CA . GLN A 1 85 ? -9.847 5.567 15.437 1.00 94.81 85 GLN A CA 1
ATOM 703 C C . GLN A 1 85 ? -11.366 5.787 15.473 1.00 94.81 85 GLN A C 1
ATOM 705 O O . GLN A 1 85 ? -11.875 6.364 16.432 1.00 94.81 85 GLN A O 1
ATOM 710 N N . GLU A 1 86 ? -12.092 5.282 14.474 1.00 93.44 86 GLU A N 1
ATOM 711 C CA . GLU A 1 86 ? -13.549 5.426 14.380 1.00 93.44 86 GLU A CA 1
ATOM 712 C C . GLU A 1 86 ? -14.297 4.716 15.518 1.00 93.44 86 GLU A C 1
ATOM 714 O O . GLU A 1 86 ? -15.308 5.218 16.016 1.00 93.44 86 GLU A O 1
ATOM 719 N N . ARG A 1 87 ? -13.801 3.548 15.949 1.00 94.69 87 ARG A N 1
ATOM 720 C CA . ARG A 1 87 ? -14.451 2.714 16.975 1.00 94.69 87 ARG A CA 1
ATOM 721 C C . ARG A 1 87 ? -14.182 3.185 18.388 1.00 94.69 87 ARG A C 1
ATOM 723 O O . ARG A 1 87 ? -15.103 3.232 19.197 1.00 94.69 87 ARG A O 1
ATOM 730 N N . PHE A 1 88 ? -12.921 3.462 18.693 1.00 91.38 88 PHE A N 1
ATOM 731 C CA . PHE A 1 88 ? -12.495 3.686 20.068 1.00 91.38 88 PHE A CA 1
ATOM 732 C C . PHE A 1 88 ? -12.438 5.171 20.401 1.00 91.38 88 PHE A C 1
ATOM 734 O O . PHE A 1 88 ? -12.749 5.535 21.529 1.00 91.38 88 PHE A O 1
ATOM 741 N N . LYS A 1 89 ? -12.085 6.035 19.435 1.00 84.06 89 LYS A N 1
ATOM 742 C CA . LYS A 1 89 ? -11.933 7.498 19.601 1.00 84.06 89 LYS A CA 1
ATOM 743 C C . LYS A 1 89 ? -10.995 7.933 20.740 1.00 84.06 89 LYS A C 1
ATOM 745 O O . LYS A 1 89 ? -10.870 9.122 21.017 1.00 84.06 89 LYS A O 1
ATOM 750 N N . THR A 1 90 ? -10.327 6.981 21.378 1.00 76.62 90 THR A N 1
ATOM 751 C CA . THR A 1 90 ? -9.365 7.133 22.463 1.00 76.62 90 THR A CA 1
ATOM 752 C C . THR A 1 90 ? -8.055 6.488 22.046 1.00 76.62 90 THR A C 1
ATOM 754 O O . THR A 1 90 ? -8.020 5.641 21.150 1.00 76.62 90 THR A O 1
ATOM 757 N N . GLU A 1 91 ? -6.973 6.856 22.722 1.00 78.75 91 GLU A N 1
ATOM 758 C CA . GLU A 1 91 ? -5.674 6.248 22.471 1.00 78.75 91 GLU A CA 1
ATOM 759 C C . GLU A 1 91 ? -5.711 4.749 22.802 1.00 78.75 91 GLU A C 1
ATOM 761 O O . GLU A 1 91 ? -6.088 4.339 23.902 1.00 78.75 91 GLU A O 1
ATOM 766 N N . VAL A 1 92 ? -5.333 3.925 21.827 1.00 86.50 92 VAL A N 1
ATOM 767 C CA . VAL A 1 92 ? -5.115 2.489 22.006 1.00 86.50 92 VAL A CA 1
ATOM 768 C C . VAL A 1 92 ? -3.695 2.143 21.592 1.00 86.50 92 VAL A C 1
ATOM 770 O O . VAL A 1 92 ? -3.048 2.874 20.840 1.00 86.50 92 VAL A O 1
ATOM 773 N N . ARG A 1 93 ? -3.202 0.995 22.063 1.00 85.88 93 ARG A N 1
ATOM 774 C CA . ARG A 1 93 ? -1.850 0.546 21.739 1.00 85.88 93 ARG A CA 1
ATOM 775 C C . ARG A 1 93 ? -1.685 0.393 20.215 1.00 85.88 93 ARG A C 1
ATOM 777 O O . ARG A 1 93 ? -2.443 -0.375 19.612 1.00 85.88 93 ARG A O 1
ATOM 784 N N . PRO A 1 94 ? -0.665 1.025 19.604 1.00 86.44 94 PRO A N 1
ATOM 785 C CA . PRO A 1 94 ? -0.349 0.815 18.197 1.00 86.44 94 PRO A CA 1
ATOM 786 C C . PRO A 1 94 ? -0.133 -0.669 17.911 1.00 86.44 94 PRO A C 1
ATOM 788 O O . PRO A 1 94 ? 0.577 -1.353 18.656 1.00 86.44 94 PRO A O 1
ATOM 791 N N . HIS A 1 95 ? -0.791 -1.168 16.863 1.00 90.19 95 HIS A N 1
ATOM 792 C CA . HIS A 1 95 ? -0.730 -2.577 16.455 1.00 90.19 95 HIS A CA 1
ATOM 793 C C . HIS A 1 95 ? -1.127 -3.570 17.566 1.00 90.19 95 HIS A C 1
ATOM 795 O O . HIS A 1 95 ? -0.673 -4.713 17.587 1.00 90.19 95 HIS A O 1
ATOM 801 N N . GLY A 1 96 ? -1.973 -3.126 18.505 1.00 91.25 96 GLY A N 1
ATOM 802 C CA . GLY A 1 96 ? -2.577 -3.947 19.553 1.00 91.25 96 GLY A CA 1
ATOM 803 C C . GLY A 1 96 ? -3.681 -4.881 19.040 1.00 91.25 96 GLY A C 1
ATOM 804 O O . GLY A 1 96 ? -3.880 -5.056 17.837 1.00 91.25 96 GLY A O 1
ATOM 805 N N . LYS A 1 97 ? -4.435 -5.487 19.964 1.00 93.31 97 LYS A N 1
ATOM 806 C CA . LYS A 1 97 ? -5.494 -6.460 19.638 1.00 93.31 97 LYS A CA 1
ATOM 807 C C . LYS A 1 97 ? -6.605 -5.835 18.788 1.00 93.31 97 LYS A C 1
ATOM 809 O O . LYS A 1 97 ? -7.127 -6.482 17.880 1.00 93.31 97 LYS A O 1
ATOM 814 N N . GLU A 1 98 ? -6.947 -4.588 19.082 1.00 95.25 98 GLU A N 1
ATOM 815 C CA . GLU A 1 98 ? -7.957 -3.783 18.400 1.00 95.25 98 GLU A CA 1
ATOM 816 C C . GLU A 1 98 ? -7.563 -3.567 16.940 1.00 95.25 98 GLU A C 1
ATOM 818 O O . GLU A 1 98 ? -8.333 -3.882 16.031 1.00 95.25 98 GLU A O 1
ATOM 823 N N . TRP A 1 99 ? -6.325 -3.116 16.722 1.00 95.75 99 TRP A N 1
ATOM 824 C CA . TRP A 1 99 ? -5.766 -2.925 15.389 1.00 95.75 99 TRP A CA 1
ATOM 825 C C . TRP A 1 99 ? -5.663 -4.239 14.620 1.00 95.75 99 TRP A C 1
ATOM 827 O O . TRP A 1 99 ? -6.088 -4.307 13.474 1.00 95.75 99 TRP A O 1
ATOM 837 N N . HIS A 1 100 ? -5.173 -5.306 15.253 1.00 95.12 100 HIS A N 1
ATOM 838 C CA . HIS A 1 100 ? -5.043 -6.606 14.599 1.00 95.12 100 HIS A CA 1
ATOM 839 C C . HIS A 1 100 ? -6.406 -7.154 14.145 1.00 95.12 100 HIS A C 1
ATOM 841 O O . HIS A 1 100 ? -6.550 -7.654 13.031 1.00 95.12 100 HIS A O 1
ATOM 847 N N . SER A 1 101 ? -7.436 -6.994 14.983 1.00 95.44 101 SER A N 1
ATOM 848 C CA . SER A 1 101 ? -8.810 -7.379 14.642 1.00 95.44 101 SER A CA 1
ATOM 849 C C . SER A 1 101 ? -9.349 -6.552 13.470 1.00 95.44 101 SER A C 1
ATOM 851 O O . SER A 1 101 ? -9.927 -7.114 12.540 1.00 95.44 101 SER A O 1
ATOM 853 N N . ALA A 1 102 ? -9.110 -5.236 13.473 1.00 96.88 102 ALA A N 1
ATOM 854 C CA . ALA A 1 102 ? -9.475 -4.354 12.367 1.00 96.88 102 ALA A CA 1
ATOM 855 C C . ALA A 1 102 ? -8.720 -4.692 11.070 1.00 96.88 102 ALA A C 1
ATOM 857 O O . ALA A 1 102 ? -9.304 -4.637 9.989 1.00 96.88 102 ALA A O 1
ATOM 858 N N . PHE A 1 103 ? -7.447 -5.087 11.164 1.00 97.25 103 PHE A N 1
ATOM 859 C CA . PHE A 1 103 ? -6.628 -5.443 10.010 1.00 97.25 103 PHE A CA 1
ATOM 860 C C . PHE A 1 103 ? -7.090 -6.744 9.349 1.00 97.25 103 PHE A C 1
ATOM 862 O O . PHE A 1 103 ? -7.201 -6.802 8.124 1.00 97.25 103 PHE A O 1
ATOM 869 N N . ILE A 1 104 ? -7.455 -7.758 10.140 1.00 96.62 104 ILE A N 1
ATOM 870 C CA . ILE A 1 104 ? -8.106 -8.972 9.623 1.00 96.62 104 ILE A CA 1
ATOM 871 C C . ILE A 1 104 ? -9.431 -8.615 8.945 1.00 96.62 104 ILE A C 1
ATOM 873 O O . ILE A 1 104 ? -9.692 -9.056 7.825 1.00 96.62 104 ILE A O 1
ATOM 877 N N . GLU A 1 105 ? -10.264 -7.815 9.612 1.00 97.06 105 GLU A N 1
ATOM 878 C CA . GLU A 1 105 ? -11.590 -7.449 9.115 1.00 97.06 105 GLU A CA 1
ATOM 879 C C . GLU A 1 105 ? -11.522 -6.737 7.762 1.00 97.06 105 GLU A C 1
ATOM 881 O O . GLU A 1 105 ? -12.211 -7.142 6.825 1.00 97.06 105 GLU A O 1
ATOM 886 N N . ILE A 1 106 ? -10.674 -5.712 7.642 1.00 97.75 106 ILE A N 1
ATOM 887 C CA . ILE A 1 106 ? -10.566 -4.931 6.407 1.00 97.75 106 ILE A CA 1
ATOM 888 C C . ILE A 1 106 ? -9.914 -5.728 5.270 1.00 97.75 106 ILE A C 1
ATOM 890 O O . ILE A 1 106 ? -10.227 -5.493 4.104 1.00 97.75 106 ILE A O 1
ATOM 894 N N . SER A 1 107 ? -9.050 -6.697 5.591 1.00 97.56 107 SER A N 1
ATOM 895 C CA . SER A 1 107 ? -8.326 -7.500 4.596 1.00 97.56 107 SER A CA 1
ATOM 896 C C . SER A 1 107 ? -9.138 -8.676 4.055 1.00 97.56 107 SER A C 1
ATOM 898 O O . SER A 1 107 ? -8.991 -9.037 2.887 1.00 97.56 107 SER A O 1
ATOM 900 N N . LYS A 1 108 ? -10.022 -9.266 4.870 1.00 96.44 108 LYS A N 1
ATOM 901 C CA . LYS A 1 108 ? -10.768 -10.490 4.530 1.00 96.44 108 LYS A CA 1
ATOM 902 C C . LYS A 1 108 ? -11.526 -10.425 3.192 1.00 96.44 108 LYS A C 1
ATOM 904 O O . LYS A 1 108 ? -11.444 -11.396 2.443 1.00 96.44 108 LYS A O 1
ATOM 909 N N . PRO A 1 109 ? -12.217 -9.326 2.827 1.00 96.88 109 PRO A N 1
ATOM 910 C CA . PRO A 1 109 ? -12.886 -9.251 1.530 1.00 96.88 109 PRO A CA 1
ATOM 911 C C . PRO A 1 109 ? -11.923 -9.365 0.342 1.00 96.88 109 PRO A C 1
ATOM 913 O O . PRO A 1 109 ? -12.262 -9.996 -0.648 1.00 96.88 109 PRO A O 1
ATOM 916 N N . PHE A 1 110 ? -10.711 -8.812 0.445 1.00 97.50 110 PHE A N 1
ATOM 917 C CA . PHE A 1 110 ? -9.720 -8.866 -0.636 1.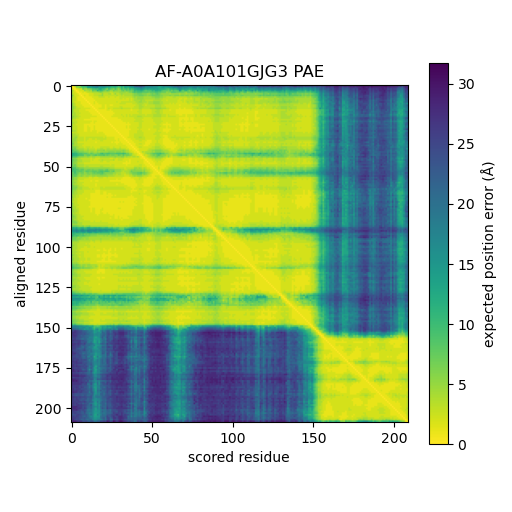00 97.50 110 PHE A CA 1
ATOM 918 C C . PHE A 1 110 ? -9.117 -10.266 -0.797 1.00 97.50 110 PHE A C 1
ATOM 920 O O . PHE A 1 110 ? -8.776 -10.665 -1.906 1.00 97.50 110 PHE A O 1
ATOM 927 N N . ILE A 1 111 ? -9.023 -11.024 0.295 1.00 94.75 111 ILE A N 1
ATOM 928 C CA . ILE A 1 111 ? -8.616 -12.434 0.261 1.00 94.75 111 ILE A CA 1
ATOM 929 C C . ILE A 1 111 ? -9.692 -13.277 -0.433 1.00 94.75 111 ILE A C 1
ATOM 931 O O . ILE A 1 111 ? -9.385 -14.039 -1.343 1.00 94.75 111 ILE A O 1
ATOM 935 N N . ASN A 1 112 ? -10.961 -13.087 -0.064 1.00 92.12 112 ASN A N 1
ATOM 936 C CA . ASN A 1 112 ? -12.078 -13.841 -0.640 1.00 92.12 112 ASN A CA 1
ATOM 937 C C . ASN A 1 112 ? -12.303 -13.550 -2.134 1.00 92.12 112 ASN A C 1
ATOM 939 O O . ASN A 1 112 ? -12.758 -14.425 -2.865 1.00 92.12 112 ASN A O 1
ATOM 943 N N . ASP A 1 113 ? -11.988 -12.334 -2.582 1.00 91.75 113 ASP A N 1
ATOM 944 C CA . ASP A 1 113 ? -12.153 -11.903 -3.973 1.00 91.75 113 ASP A CA 1
ATOM 945 C C . ASP A 1 113 ? -11.001 -12.380 -4.893 1.00 91.75 113 ASP A C 1
ATOM 947 O O . ASP A 1 113 ? -10.933 -11.960 -6.047 1.00 91.75 113 ASP A O 1
ATOM 951 N N . ASN A 1 114 ? -10.082 -13.234 -4.409 1.00 89.44 114 ASN A N 1
ATOM 952 C CA . ASN A 1 114 ? -8.905 -13.727 -5.147 1.00 89.44 114 ASN A CA 1
ATOM 953 C C . ASN A 1 114 ? -8.052 -12.595 -5.756 1.00 89.44 114 ASN A C 1
ATOM 955 O O . ASN A 1 114 ? -7.557 -12.683 -6.880 1.00 89.44 114 ASN A O 1
ATOM 959 N N . VAL A 1 115 ? -7.884 -11.498 -5.012 1.00 96.31 115 VAL A N 1
ATOM 960 C CA . VAL A 1 115 ? -7.111 -10.322 -5.454 1.00 96.31 115 VAL A CA 1
ATOM 961 C C . VAL A 1 115 ? -5.616 -10.626 -5.579 1.00 96.31 115 VAL A C 1
ATOM 963 O O . VAL A 1 115 ? -4.908 -10.001 -6.375 1.00 96.31 115 VAL A O 1
ATOM 966 N N . PHE A 1 116 ? -5.123 -11.549 -4.759 1.00 96.88 116 PHE A N 1
ATOM 967 C CA . PHE A 1 116 ? -3.705 -11.834 -4.610 1.00 96.88 116 PHE A CA 1
ATOM 968 C C . PHE A 1 116 ? -3.311 -13.106 -5.378 1.00 96.88 116 PHE A C 1
ATOM 970 O O . PHE A 1 116 ? -4.053 -14.086 -5.362 1.00 96.88 116 PHE A O 1
ATOM 977 N N . PRO A 1 117 ? -2.124 -13.136 -6.008 1.00 96.50 117 PRO A N 1
ATOM 978 C CA . PRO A 1 117 ? -1.484 -14.373 -6.432 1.00 96.50 117 PRO A CA 1
ATOM 979 C C . PRO A 1 117 ? -1.346 -15.352 -5.264 1.00 96.50 117 PRO A C 1
ATOM 981 O O . PRO A 1 117 ? -1.188 -14.927 -4.120 1.00 96.50 117 PRO A O 1
ATOM 984 N N . ALA A 1 118 ? -1.351 -16.653 -5.558 1.00 96.50 118 ALA A N 1
ATOM 985 C CA . ALA A 1 118 ? -1.398 -17.700 -4.537 1.00 96.50 118 ALA A CA 1
ATOM 986 C C . ALA A 1 118 ? -0.273 -17.601 -3.487 1.00 96.50 118 ALA A C 1
ATOM 988 O O . ALA A 1 118 ? -0.529 -17.771 -2.297 1.00 96.50 118 ALA A O 1
ATOM 989 N N . ASP A 1 119 ? 0.955 -17.272 -3.901 1.00 96.62 119 ASP A N 1
ATOM 990 C CA . ASP A 1 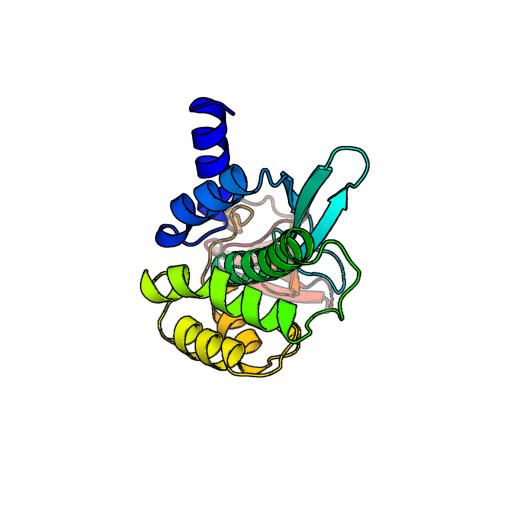119 ? 2.100 -17.128 -2.994 1.00 96.62 119 ASP A CA 1
ATOM 991 C C . ASP A 1 119 ? 1.960 -15.918 -2.055 1.00 96.62 119 ASP A C 1
ATOM 993 O O . ASP A 1 119 ? 2.249 -16.023 -0.859 1.00 96.62 119 ASP A O 1
ATOM 997 N N . ILE A 1 120 ? 1.477 -14.781 -2.571 1.00 97.06 120 ILE A N 1
ATOM 998 C CA . ILE A 1 120 ? 1.158 -13.600 -1.760 1.00 97.06 120 ILE A CA 1
ATOM 999 C C . ILE A 1 120 ? -0.008 -13.904 -0.826 1.00 97.06 120 ILE A C 1
ATOM 1001 O O . ILE A 1 120 ? 0.072 -13.556 0.350 1.00 97.06 120 ILE A O 1
ATOM 1005 N N . GLN A 1 121 ? -1.071 -14.543 -1.319 1.00 97.31 121 GLN A N 1
ATOM 1006 C CA . GLN A 1 121 ? -2.247 -14.861 -0.516 1.00 97.31 121 GLN A CA 1
ATOM 1007 C C . GLN A 1 121 ? -1.876 -15.737 0.679 1.00 97.31 121 GLN A C 1
ATOM 1009 O O . GLN A 1 121 ? -2.180 -15.374 1.812 1.00 97.31 121 GLN A O 1
ATOM 1014 N N . GLU A 1 122 ? -1.151 -16.834 0.452 1.00 96.81 122 GLU A N 1
ATOM 1015 C CA . GLU A 1 122 ? -0.731 -17.740 1.522 1.00 96.81 122 GLU A CA 1
ATOM 1016 C C . GLU A 1 122 ? 0.145 -17.019 2.561 1.00 96.81 122 GLU A C 1
ATOM 1018 O O . GLU A 1 122 ? -0.060 -17.148 3.773 1.00 96.81 122 GLU A O 1
ATOM 1023 N N . ALA A 1 123 ? 1.116 -16.220 2.100 1.00 96.81 123 ALA A N 1
ATOM 1024 C CA . ALA A 1 123 ? 1.987 -15.455 2.987 1.00 96.81 123 ALA A CA 1
ATOM 1025 C C . ALA A 1 123 ? 1.215 -14.382 3.771 1.00 96.81 123 ALA A C 1
ATOM 1027 O O . ALA A 1 123 ? 1.479 -14.176 4.956 1.00 96.81 123 ALA A O 1
ATOM 1028 N N . PHE A 1 124 ? 0.243 -13.722 3.140 1.00 97.25 124 PHE A N 1
ATOM 1029 C CA . PHE A 1 124 ? -0.556 -12.679 3.770 1.00 97.25 124 PHE A CA 1
ATOM 1030 C C . PHE A 1 124 ? -1.569 -13.254 4.771 1.00 97.25 124 PHE A C 1
ATOM 1032 O O . PHE A 1 124 ? -1.711 -12.730 5.872 1.00 97.25 124 PHE A O 1
ATOM 1039 N N . GLU A 1 125 ? -2.204 -14.386 4.473 1.00 96.12 125 GLU A N 1
ATOM 1040 C CA . GLU A 1 125 ? -3.053 -15.108 5.428 1.00 96.12 125 GLU A CA 1
ATOM 1041 C C . GLU A 1 125 ? -2.263 -15.633 6.635 1.00 96.12 125 GLU A C 1
ATOM 1043 O O . GLU A 1 125 ? -2.773 -15.664 7.759 1.00 96.12 125 GLU A O 1
ATOM 1048 N N . ALA A 1 126 ? -1.013 -16.062 6.436 1.00 95.69 126 ALA A N 1
ATOM 1049 C CA . ALA A 1 126 ? -0.120 -16.402 7.542 1.00 95.69 126 ALA A CA 1
ATOM 1050 C C . ALA A 1 126 ? 0.225 -15.162 8.385 1.00 95.69 126 ALA A C 1
ATOM 1052 O O . ALA A 1 126 ? 0.175 -15.226 9.615 1.00 95.69 126 ALA A O 1
ATOM 1053 N N . HIS A 1 127 ? 0.494 -14.027 7.735 1.00 95.62 127 HIS A N 1
ATOM 1054 C CA . HIS A 1 127 ? 0.750 -12.750 8.397 1.00 95.62 127 HIS A CA 1
ATOM 1055 C C . HIS A 1 127 ? -0.435 -12.300 9.262 1.00 95.62 127 HIS A C 1
ATOM 1057 O O . HIS A 1 127 ? -0.250 -11.977 10.432 1.00 95.62 127 HIS A O 1
ATOM 1063 N N . LEU A 1 128 ? -1.662 -12.366 8.739 1.00 94.56 128 LEU A N 1
ATOM 1064 C CA . LEU A 1 128 ? -2.885 -12.004 9.468 1.00 94.56 128 LEU A CA 1
ATOM 1065 C C . LEU A 1 128 ? -3.196 -12.918 10.667 1.00 94.56 128 LEU A C 1
ATOM 1067 O O . LEU A 1 128 ? -3.960 -12.536 11.547 1.00 94.56 128 LEU A O 1
ATOM 1071 N N . ARG A 1 129 ? -2.637 -14.134 10.713 1.00 93.19 129 ARG A N 1
ATOM 1072 C CA . ARG A 1 129 ? -2.751 -15.047 11.868 1.00 93.19 129 ARG A CA 1
ATOM 1073 C C . ARG A 1 129 ? -1.639 -14.854 12.900 1.00 93.19 129 ARG A C 1
ATOM 1075 O O . ARG A 1 129 ? -1.693 -15.450 13.976 1.00 93.19 129 ARG A O 1
ATOM 1082 N N . SER A 1 130 ? -0.615 -14.081 12.559 1.00 89.12 130 SER A N 1
ATOM 1083 C CA . SER A 1 130 ? 0.556 -13.849 13.399 1.00 89.12 130 SER A CA 1
ATOM 1084 C C . SER A 1 130 ? 0.302 -12.735 14.431 1.00 89.12 130 SER A C 1
ATOM 1086 O O . SER A 1 130 ? -0.832 -12.346 14.682 1.00 89.12 130 SER A O 1
ATOM 1088 N N . ARG A 1 131 ? 1.361 -12.225 15.072 1.00 81.06 131 ARG A N 1
ATOM 1089 C CA . ARG A 1 131 ? 1.313 -10.997 15.891 1.00 81.06 131 ARG A CA 1
ATOM 1090 C C . ARG A 1 131 ? 2.166 -9.871 15.298 1.00 81.06 131 ARG A C 1
ATOM 1092 O O . ARG A 1 131 ? 2.556 -8.955 16.019 1.00 81.06 131 ARG A O 1
ATOM 1099 N N . TYR A 1 132 ? 2.528 -9.972 14.019 1.00 81.19 132 TYR A N 1
ATOM 1100 C CA . TYR A 1 132 ? 3.338 -8.955 13.361 1.00 81.19 132 TYR A CA 1
ATOM 1101 C C . TYR A 1 132 ? 2.546 -7.654 13.224 1.00 81.19 132 TYR A C 1
ATOM 1103 O O . TYR A 1 132 ? 1.415 -7.642 12.747 1.00 81.19 132 TYR A O 1
ATOM 1111 N N . GLY A 1 133 ? 3.158 -6.549 13.652 1.00 77.88 133 GLY A N 1
ATOM 1112 C CA . GLY A 1 133 ? 2.553 -5.223 13.549 1.00 77.88 133 GLY A CA 1
ATOM 1113 C C . GLY A 1 133 ? 2.714 -4.604 12.166 1.00 77.88 133 GLY A C 1
ATOM 1114 O O . GLY A 1 133 ? 1.995 -3.677 11.840 1.00 77.88 133 GLY A O 1
ATOM 1115 N N . SER A 1 134 ? 3.635 -5.091 11.333 1.00 78.75 134 SER A N 1
ATOM 1116 C CA . SER A 1 134 ? 3.876 -4.557 9.988 1.00 78.75 134 SER A CA 1
ATOM 1117 C C . SER A 1 134 ? 4.402 -5.626 9.035 1.00 78.75 134 SER A C 1
ATOM 1119 O O . SER A 1 134 ? 5.059 -6.583 9.454 1.00 78.75 134 SER A O 1
ATOM 1121 N N . THR A 1 135 ? 4.223 -5.405 7.732 1.00 76.06 135 THR A N 1
ATOM 1122 C CA . THR A 1 135 ? 4.814 -6.248 6.680 1.00 76.06 135 THR A CA 1
ATOM 1123 C C . THR A 1 135 ? 6.341 -6.298 6.757 1.00 76.06 135 THR A C 1
ATOM 1125 O O . THR A 1 135 ? 6.928 -7.342 6.506 1.00 76.06 135 THR A O 1
ATOM 1128 N N . SER A 1 136 ? 7.000 -5.210 7.174 1.00 76.38 136 SER A N 1
ATOM 1129 C CA . SER A 1 136 ? 8.460 -5.159 7.347 1.00 76.38 136 SER A CA 1
ATOM 1130 C C . SER A 1 136 ? 8.983 -6.038 8.489 1.00 76.38 136 SER A C 1
ATOM 1132 O O . SER A 1 136 ? 10.140 -6.454 8.453 1.00 76.38 136 SER A O 1
ATOM 1134 N N . SER A 1 137 ? 8.152 -6.329 9.494 1.00 82.88 137 SER A N 1
ATOM 1135 C CA . SER A 1 137 ? 8.508 -7.238 10.591 1.00 82.88 137 SER A CA 1
ATOM 1136 C C . SER A 1 137 ? 8.337 -8.720 10.227 1.00 82.88 137 SER A C 1
ATOM 1138 O O . SER A 1 137 ? 8.936 -9.584 10.869 1.00 82.88 137 SER A O 1
ATOM 1140 N N . ASP A 1 138 ? 7.592 -9.012 9.157 1.00 92.00 138 ASP A N 1
ATOM 1141 C CA . ASP A 1 138 ? 7.363 -10.357 8.639 1.00 92.00 138 ASP A CA 1
ATOM 1142 C C . ASP A 1 138 ? 8.281 -10.647 7.444 1.00 92.00 138 ASP A C 1
ATOM 1144 O O . ASP A 1 138 ? 7.995 -10.311 6.292 1.00 92.00 138 ASP A O 1
ATOM 1148 N N . LYS A 1 139 ? 9.407 -11.315 7.716 1.00 90.56 139 LYS A N 1
ATOM 1149 C CA . LYS A 1 139 ? 10.399 -11.656 6.684 1.00 90.56 139 LYS A CA 1
ATOM 1150 C C . LYS A 1 139 ? 9.830 -12.541 5.571 1.00 90.56 139 LYS A C 1
ATOM 1152 O O . LYS A 1 139 ? 10.318 -12.462 4.444 1.00 90.56 139 LYS A O 1
ATOM 1157 N N . ARG A 1 140 ? 8.840 -13.395 5.866 1.00 93.00 140 ARG A N 1
ATOM 1158 C CA . ARG A 1 140 ? 8.251 -14.300 4.870 1.00 93.00 140 ARG A CA 1
ATOM 1159 C C . ARG A 1 140 ? 7.419 -13.495 3.883 1.00 93.00 140 ARG A C 1
ATOM 1161 O O . ARG A 1 140 ? 7.670 -13.581 2.683 1.00 93.00 140 ARG A O 1
ATOM 1168 N N . LEU A 1 141 ? 6.481 -12.695 4.387 1.00 95.50 141 LEU A N 1
ATOM 1169 C CA . LEU A 1 141 ? 5.643 -11.848 3.541 1.00 95.50 141 LEU A CA 1
ATOM 1170 C C . LEU A 1 141 ? 6.488 -10.826 2.769 1.00 95.50 141 LEU A C 1
ATOM 1172 O O . LEU A 1 141 ? 6.303 -10.674 1.564 1.00 95.50 141 LEU A O 1
ATOM 1176 N N . GLY A 1 142 ? 7.462 -10.193 3.432 1.00 92.69 142 GLY A N 1
ATOM 1177 C CA . GLY A 1 142 ? 8.385 -9.253 2.794 1.00 92.69 142 GLY A CA 1
ATOM 1178 C C . GLY A 1 142 ? 9.111 -9.863 1.592 1.00 92.69 142 GLY A C 1
ATOM 1179 O O . GLY A 1 142 ? 9.058 -9.304 0.500 1.00 92.69 142 GLY A O 1
ATOM 1180 N N . LYS A 1 143 ? 9.700 -11.055 1.754 1.00 91.50 143 LYS A N 1
ATOM 1181 C CA . LYS A 1 143 ? 10.411 -11.747 0.668 1.00 91.50 143 LYS A CA 1
ATOM 1182 C C . LYS A 1 143 ? 9.497 -12.110 -0.505 1.00 91.50 143 LYS A C 1
ATOM 1184 O O . LYS A 1 143 ? 9.907 -11.993 -1.656 1.00 91.50 143 LYS A O 1
ATOM 1189 N N . VAL A 1 144 ? 8.269 -12.559 -0.233 1.00 94.44 144 VAL A N 1
ATOM 1190 C CA . VAL A 1 144 ? 7.308 -12.877 -1.302 1.00 94.44 144 VAL A CA 1
ATOM 1191 C C . VAL A 1 144 ? 6.940 -11.614 -2.077 1.00 94.44 144 VAL A C 1
ATOM 1193 O O . VAL A 1 144 ? 6.998 -11.628 -3.302 1.00 94.44 144 VAL A O 1
ATOM 1196 N N . LEU A 1 145 ? 6.645 -10.508 -1.389 1.00 93.75 145 LEU A N 1
ATOM 1197 C CA . LEU A 1 145 ? 6.320 -9.230 -2.031 1.00 93.75 145 LEU A CA 1
ATOM 1198 C C . LEU A 1 145 ? 7.492 -8.667 -2.847 1.00 93.75 145 LEU A C 1
ATOM 1200 O O . LEU A 1 145 ? 7.273 -8.118 -3.925 1.00 93.75 145 LEU A O 1
ATOM 1204 N N . GLU A 1 146 ? 8.734 -8.832 -2.388 1.00 89.94 146 GLU A N 1
ATOM 1205 C CA . GLU A 1 146 ? 9.926 -8.396 -3.128 1.00 89.94 146 GLU A CA 1
ATOM 1206 C C . GLU A 1 146 ? 10.052 -9.059 -4.505 1.00 89.94 146 GLU A C 1
ATOM 1208 O O . GLU A 1 146 ? 10.463 -8.401 -5.463 1.00 89.94 146 GLU A O 1
ATOM 1213 N N . ASN A 1 147 ? 9.615 -10.316 -4.646 1.00 89.81 147 ASN A N 1
ATOM 1214 C CA . ASN A 1 147 ? 9.615 -11.023 -5.932 1.00 89.81 147 ASN A CA 1
ATOM 1215 C C . ASN A 1 147 ? 8.705 -10.369 -6.986 1.00 89.81 147 ASN A C 1
ATOM 1217 O O . ASN A 1 147 ? 8.811 -10.703 -8.166 1.00 89.81 147 ASN A O 1
ATOM 1221 N N . TYR A 1 148 ? 7.807 -9.466 -6.580 1.00 89.50 148 TYR A N 1
ATOM 1222 C CA . TYR A 1 148 ? 6.905 -8.735 -7.470 1.00 89.50 148 TYR A CA 1
ATOM 1223 C C . TYR A 1 148 ? 7.420 -7.341 -7.845 1.00 89.50 148 TYR A C 1
ATOM 1225 O O . TYR A 1 148 ? 6.920 -6.749 -8.799 1.00 89.50 148 TYR A O 1
ATOM 1233 N N . ASN A 1 149 ? 8.480 -6.848 -7.193 1.00 82.75 149 ASN A N 1
ATOM 1234 C CA . ASN A 1 149 ? 9.089 -5.557 -7.536 1.00 82.75 149 ASN A CA 1
ATOM 1235 C C . ASN A 1 149 ? 9.688 -5.541 -8.950 1.00 82.75 149 ASN A C 1
ATOM 1237 O O . ASN A 1 149 ? 9.659 -4.511 -9.615 1.00 82.75 149 ASN A O 1
ATOM 1241 N N . SER A 1 150 ? 10.230 -6.669 -9.417 1.00 65.19 150 SER A N 1
ATOM 1242 C CA . SER A 1 150 ? 10.775 -6.813 -10.775 1.00 65.19 150 SER A CA 1
ATOM 1243 C C . SER A 1 150 ? 9.731 -7.249 -11.806 1.00 65.19 150 SER A C 1
ATOM 1245 O O . SER A 1 150 ? 9.940 -7.063 -13.004 1.00 65.19 150 SER A O 1
ATOM 1247 N N . LYS A 1 151 ? 8.614 -7.836 -11.355 1.00 62.62 151 LYS A N 1
ATOM 1248 C CA . LYS A 1 151 ? 7.535 -8.342 -12.220 1.00 62.62 151 LYS A CA 1
ATOM 1249 C C . LYS A 1 151 ? 6.543 -7.252 -12.619 1.00 62.62 151 LYS A C 1
ATOM 1251 O O . LYS A 1 151 ? 5.869 -7.383 -13.638 1.00 62.62 151 LYS A O 1
ATOM 1256 N N . GLU A 1 152 ? 6.453 -6.177 -11.841 1.00 60.88 152 GLU A N 1
ATOM 1257 C CA . GLU A 1 152 ? 5.583 -5.048 -12.143 1.00 60.88 152 GLU A CA 1
ATOM 1258 C C . GLU A 1 152 ? 6.326 -3.931 -12.874 1.00 60.88 152 GLU A C 1
ATOM 1260 O O . GLU A 1 152 ? 7.314 -3.376 -12.395 1.00 60.88 152 GLU A O 1
ATOM 1265 N N . ARG A 1 153 ? 5.817 -3.567 -14.055 1.00 53.25 153 ARG A N 1
ATOM 1266 C CA . ARG A 1 153 ? 6.283 -2.390 -14.793 1.00 53.25 153 ARG A CA 1
ATOM 1267 C C . ARG A 1 153 ? 5.954 -1.139 -13.980 1.00 53.25 153 ARG A C 1
ATOM 1269 O O . ARG A 1 153 ? 4.787 -0.778 -13.858 1.00 53.25 153 ARG A O 1
ATOM 1276 N N . SER A 1 154 ? 6.970 -0.460 -13.451 1.00 54.56 154 SER A N 1
ATOM 1277 C CA . SER A 1 154 ? 6.785 0.869 -12.861 1.00 54.56 154 SER A CA 1
ATOM 1278 C C . SER A 1 154 ? 6.212 1.824 -13.922 1.00 54.56 154 SER A C 1
ATOM 1280 O O . SER A 1 154 ? 6.743 1.856 -15.035 1.00 54.56 154 SER A O 1
ATOM 1282 N N . PRO A 1 155 ? 5.180 2.637 -13.627 1.00 52.41 155 PRO A N 1
ATOM 1283 C CA . PRO A 1 155 ? 4.656 3.628 -14.575 1.00 52.41 155 PRO A CA 1
ATOM 1284 C C . PRO A 1 155 ? 5.680 4.722 -14.927 1.00 52.41 155 PRO A C 1
ATOM 1286 O O . PRO A 1 155 ? 5.509 5.428 -15.914 1.00 52.41 155 PRO A O 1
ATOM 1289 N N . TYR A 1 156 ? 6.762 4.834 -14.148 1.00 57.16 156 TYR A N 1
ATOM 1290 C CA . TYR A 1 156 ? 7.905 5.716 -14.407 1.00 57.16 156 TYR A CA 1
ATOM 1291 C C . TYR A 1 156 ? 9.082 4.986 -15.055 1.00 57.16 156 TYR A C 1
ATOM 1293 O O . TYR A 1 156 ? 10.163 5.557 -15.180 1.00 57.16 156 TYR A O 1
ATOM 1301 N N . SER A 1 157 ? 8.911 3.710 -15.405 1.00 70.75 157 SER A N 1
ATOM 1302 C CA . SER A 1 157 ? 9.934 2.987 -16.142 1.00 70.75 157 SER A CA 1
ATOM 1303 C C . SER A 1 157 ? 9.837 3.305 -17.627 1.00 70.75 157 SER A C 1
ATOM 1305 O O . SER A 1 157 ? 8.766 3.266 -18.231 1.00 70.75 157 SER A O 1
ATOM 1307 N N . VAL A 1 158 ? 10.978 3.626 -18.218 1.00 76.00 158 VAL A N 1
ATOM 1308 C CA . VAL A 1 158 ? 11.132 3.864 -19.649 1.00 76.00 158 VAL A CA 1
ATOM 1309 C C . VAL A 1 158 ? 12.108 2.833 -20.197 1.00 76.00 158 VAL A C 1
ATOM 1311 O O . VAL A 1 158 ? 13.004 2.383 -19.483 1.00 76.00 158 VAL A O 1
ATOM 1314 N N . GLN A 1 159 ? 11.942 2.433 -21.455 1.00 84.62 159 GLN A N 1
ATOM 1315 C CA . GLN A 1 159 ? 12.961 1.624 -22.121 1.00 84.62 159 GLN A CA 1
ATOM 1316 C C . GLN A 1 159 ? 14.274 2.403 -22.154 1.00 84.62 159 GLN A C 1
ATOM 1318 O O . GLN A 1 159 ? 14.284 3.556 -22.592 1.00 84.62 159 GLN A O 1
ATOM 1323 N N . LEU A 1 160 ? 15.370 1.772 -21.732 1.00 90.31 160 LEU A N 1
ATOM 1324 C CA . LEU A 1 160 ? 16.698 2.381 -21.704 1.00 90.31 160 LEU A CA 1
ATOM 1325 C C . LEU A 1 160 ? 17.068 2.974 -23.070 1.00 90.31 160 LEU A C 1
ATOM 1327 O O . LEU A 1 160 ? 17.595 4.078 -23.145 1.00 90.31 160 LEU A O 1
ATOM 1331 N N . GLY A 1 161 ? 16.701 2.295 -24.161 1.00 86.88 161 GLY A N 1
ATOM 1332 C CA . GLY A 1 161 ? 16.931 2.762 -25.528 1.00 86.88 161 GLY A CA 1
ATOM 1333 C C . GLY A 1 161 ? 16.257 4.082 -25.907 1.00 86.88 161 GLY A C 1
ATOM 1334 O O . GLY A 1 161 ? 16.677 4.692 -26.891 1.00 86.88 161 GLY A O 1
ATOM 1335 N N . ARG A 1 162 ? 15.250 4.528 -25.145 1.00 88.00 162 ARG A N 1
ATOM 1336 C CA . ARG A 1 162 ? 14.548 5.806 -25.349 1.00 88.00 162 ARG A CA 1
ATOM 1337 C C . ARG A 1 162 ? 15.152 6.960 -24.551 1.00 88.00 162 ARG A C 1
ATOM 1339 O O . ARG A 1 162 ? 14.756 8.101 -24.775 1.00 88.00 162 ARG A O 1
ATOM 1346 N N . LEU A 1 163 ? 16.063 6.685 -23.619 1.00 83.19 163 LEU A N 1
ATOM 1347 C CA . LEU A 1 163 ? 16.772 7.732 -22.895 1.00 83.19 163 LEU A CA 1
ATOM 1348 C C . LEU A 1 163 ? 17.896 8.319 -23.764 1.00 83.19 163 LEU A C 1
ATOM 1350 O O . LEU A 1 163 ? 18.554 7.573 -24.497 1.00 83.19 163 LEU A O 1
ATOM 1354 N N . PRO A 1 164 ? 18.155 9.638 -23.683 1.00 89.50 164 PRO A N 1
ATOM 1355 C CA . PRO A 1 164 ? 19.378 10.222 -24.222 1.00 89.50 164 PRO A CA 1
ATOM 1356 C C . PRO A 1 164 ? 20.622 9.539 -23.636 1.00 89.50 164 PRO A C 1
ATOM 1358 O O . PRO A 1 164 ? 20.629 9.168 -22.462 1.00 89.50 164 PRO A O 1
ATOM 1361 N N . ILE A 1 165 ? 21.697 9.415 -24.419 1.00 90.94 165 ILE A N 1
ATOM 1362 C CA . ILE A 1 165 ? 23.012 9.050 -23.864 1.00 90.94 165 ILE A CA 1
ATOM 1363 C C . ILE A 1 165 ? 23.423 10.111 -22.828 1.00 90.94 165 ILE A C 1
ATOM 1365 O O . ILE A 1 165 ? 22.973 11.250 -22.905 1.00 90.94 165 ILE A O 1
ATOM 1369 N N . GLU A 1 166 ? 24.217 9.720 -21.830 1.00 91.94 166 GLU A N 1
ATOM 1370 C CA . GLU A 1 166 ? 24.496 10.465 -20.589 1.00 91.94 166 GLU A CA 1
ATOM 1371 C C . GLU A 1 166 ? 23.347 10.530 -19.568 1.00 91.94 166 GLU A C 1
ATOM 1373 O O . GLU A 1 166 ? 23.525 11.070 -18.473 1.00 91.94 166 GLU A O 1
ATOM 1378 N N . SER A 1 167 ? 22.192 9.910 -19.843 1.00 89.81 167 SER A N 1
ATOM 1379 C CA . SER A 1 167 ? 21.117 9.804 -18.849 1.00 89.81 167 SER A CA 1
ATOM 1380 C C . SER A 1 167 ? 21.524 8.949 -17.654 1.00 89.81 167 SER A C 1
ATOM 1382 O O . SER A 1 167 ? 22.108 7.871 -17.800 1.00 89.81 167 SER A O 1
ATOM 1384 N N . LYS A 1 168 ? 21.137 9.405 -16.460 1.00 91.19 168 LYS A N 1
ATOM 1385 C CA . LYS A 1 168 ? 21.252 8.641 -15.215 1.00 91.19 168 LYS A CA 1
ATOM 1386 C C . LYS A 1 168 ? 19.941 7.933 -14.910 1.00 91.19 168 LYS A C 1
ATOM 1388 O O . LYS A 1 168 ? 18.865 8.488 -15.128 1.00 91.19 168 LYS A O 1
ATOM 1393 N N . PHE A 1 169 ? 20.020 6.709 -14.414 1.00 91.00 169 PHE A N 1
ATOM 1394 C CA . PHE A 1 169 ? 18.852 5.888 -14.119 1.00 91.00 169 PHE A CA 1
ATOM 1395 C C . PHE A 1 169 ? 19.153 4.857 -13.032 1.00 91.00 169 PHE A C 1
ATOM 1397 O O . PHE A 1 169 ? 20.302 4.530 -12.740 1.00 91.00 169 PHE A O 1
ATOM 1404 N N . PHE A 1 170 ? 18.094 4.329 -12.435 1.00 85.50 170 PHE A N 1
ATOM 1405 C CA . PHE A 1 170 ? 18.121 3.172 -11.562 1.00 85.50 170 PHE A C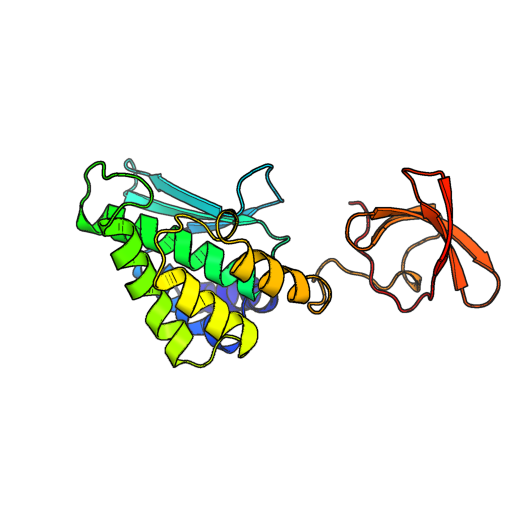A 1
ATOM 1406 C C . PHE A 1 170 ? 17.705 1.928 -12.338 1.00 85.50 170 PHE A C 1
ATOM 1408 O O . PHE A 1 170 ? 16.712 1.937 -13.077 1.00 85.50 170 PHE A O 1
ATOM 1415 N N . LEU A 1 171 ? 18.438 0.847 -12.106 1.00 87.50 171 LEU A N 1
ATOM 1416 C CA . LEU A 1 171 ? 18.048 -0.501 -12.482 1.00 87.50 171 LEU A CA 1
ATOM 1417 C C . LEU A 1 171 ? 18.077 -1.338 -11.204 1.00 87.50 171 LEU A C 1
ATOM 1419 O O . LEU A 1 171 ? 19.136 -1.556 -10.621 1.00 87.50 171 LEU A O 1
ATOM 1423 N N . SER A 1 172 ? 16.904 -1.786 -10.748 1.00 81.81 172 SER A N 1
ATOM 1424 C CA . SER A 1 172 ? 16.750 -2.382 -9.416 1.00 81.81 172 SER A CA 1
ATOM 1425 C C . SER A 1 172 ? 17.213 -1.404 -8.315 1.00 81.81 172 SER A C 1
ATOM 1427 O O . SER A 1 172 ? 16.734 -0.269 -8.272 1.00 81.81 172 SER A O 1
ATOM 1429 N N . LYS A 1 173 ? 18.105 -1.828 -7.415 1.00 81.62 173 LYS A N 1
ATOM 1430 C CA . LYS A 1 173 ? 18.683 -1.005 -6.337 1.00 81.62 173 LYS A CA 1
ATOM 1431 C C . LYS A 1 173 ? 19.910 -0.187 -6.765 1.00 81.62 173 LYS A C 1
ATOM 1433 O O . LYS A 1 173 ? 20.318 0.706 -6.026 1.00 81.62 173 LYS A O 1
ATOM 1438 N N . ASP A 1 174 ? 20.491 -0.503 -7.918 1.00 88.31 174 ASP A N 1
ATOM 1439 C CA . ASP A 1 174 ? 21.767 0.048 -8.364 1.00 88.31 174 ASP A CA 1
ATOM 1440 C C . ASP A 1 174 ? 21.535 1.246 -9.298 1.00 88.31 174 ASP A C 1
ATOM 1442 O O . ASP A 1 174 ? 20.482 1.383 -9.935 1.00 88.31 174 ASP A O 1
ATOM 1446 N N . SER A 1 175 ? 22.512 2.151 -9.354 1.00 89.31 175 SER A N 1
ATOM 1447 C CA . SER A 1 175 ? 22.420 3.389 -10.132 1.00 89.31 175 SER A CA 1
ATOM 1448 C C . SER A 1 175 ? 23.466 3.438 -11.233 1.00 89.31 175 SER A C 1
ATOM 1450 O O . SER A 1 175 ? 24.623 3.074 -11.023 1.00 89.31 175 SER A O 1
ATOM 1452 N N . PHE A 1 176 ? 23.053 3.899 -12.409 1.00 97.31 176 PHE A N 1
ATOM 1453 C CA . PHE A 1 176 ? 23.848 3.864 -13.628 1.00 97.31 176 PHE A CA 1
ATOM 1454 C C . PHE A 1 176 ? 23.768 5.187 -14.390 1.00 97.31 176 PHE A C 1
ATOM 1456 O O . PHE A 1 176 ? 22.813 5.950 -14.245 1.00 97.31 176 PHE A O 1
ATOM 1463 N N . GLN A 1 177 ? 24.761 5.425 -15.243 1.00 96.75 177 GLN A N 1
ATOM 1464 C CA . GLN A 1 177 ? 24.747 6.438 -16.296 1.00 96.75 177 GLN A CA 1
ATOM 1465 C C . GLN A 1 177 ? 25.035 5.762 -17.635 1.00 96.75 177 GLN A C 1
ATOM 1467 O O . GLN A 1 177 ? 26.017 5.027 -17.752 1.00 96.75 177 GLN A O 1
ATOM 1472 N N . SER A 1 178 ? 24.198 5.982 -18.648 1.00 96.25 178 SER A N 1
ATOM 1473 C CA . SER A 1 178 ? 24.522 5.556 -20.015 1.00 96.25 178 SER A CA 1
ATOM 1474 C C . SER A 1 178 ? 25.680 6.398 -20.540 1.00 96.25 178 SER A C 1
ATOM 1476 O O . SER A 1 178 ? 25.572 7.614 -20.504 1.00 96.25 178 SER A O 1
ATOM 1478 N N . ILE A 1 179 ? 26.743 5.779 -21.043 1.00 97.62 179 ILE A N 1
ATOM 1479 C CA . ILE A 1 179 ? 27.969 6.464 -21.496 1.00 97.62 179 ILE A CA 1
ATOM 1480 C C . ILE A 1 179 ? 28.229 6.309 -23.003 1.00 97.62 179 ILE A C 1
ATOM 1482 O O . ILE A 1 179 ? 29.218 6.807 -23.529 1.00 97.62 179 ILE A O 1
ATOM 1486 N N . GLY A 1 180 ? 27.384 5.556 -23.713 1.00 95.50 180 GLY A N 1
ATOM 1487 C CA . GLY A 1 180 ? 27.524 5.354 -25.153 1.00 95.50 180 GLY A CA 1
ATOM 1488 C C . GLY A 1 180 ? 26.787 4.126 -25.673 1.00 95.50 180 GLY A C 1
ATOM 1489 O O . GLY A 1 180 ? 26.044 3.464 -24.947 1.00 95.50 180 GLY A O 1
ATOM 1490 N N . ARG A 1 181 ? 27.013 3.811 -26.949 1.00 95.56 181 ARG A N 1
ATOM 1491 C CA . ARG A 1 181 ? 26.521 2.599 -27.617 1.00 95.56 181 ARG A CA 1
ATOM 1492 C C . ARG A 1 181 ? 27.684 1.811 -28.202 1.00 95.56 181 ARG A C 1
ATOM 1494 O O . ARG A 1 181 ? 28.665 2.397 -28.651 1.00 95.56 181 ARG A O 1
ATOM 1501 N N . GLN A 1 182 ? 27.547 0.490 -28.224 1.00 94.25 182 GLN A N 1
ATOM 1502 C CA . GLN A 1 182 ? 28.465 -0.407 -28.920 1.00 94.25 182 GLN A CA 1
ATOM 1503 C C . GLN A 1 182 ? 27.638 -1.430 -29.699 1.00 94.25 182 GLN A C 1
ATOM 1505 O O . GLN A 1 182 ? 27.198 -2.430 -29.138 1.00 94.25 182 GLN A O 1
ATOM 1510 N N . GLY A 1 183 ? 27.411 -1.170 -30.988 1.00 93.38 183 GLY A N 1
ATOM 1511 C CA . GLY A 1 183 ? 26.428 -1.928 -31.766 1.00 93.38 183 GLY A CA 1
ATOM 1512 C C . GLY A 1 183 ? 25.023 -1.749 -31.182 1.00 93.38 183 GLY A C 1
ATOM 1513 O O . GLY A 1 183 ? 24.616 -0.621 -30.901 1.00 93.38 183 GLY A O 1
ATOM 1514 N N . ASP A 1 184 ? 24.326 -2.861 -30.948 1.00 93.31 184 ASP A N 1
ATOM 1515 C CA . ASP A 1 184 ? 22.933 -2.868 -30.479 1.00 93.31 184 ASP A CA 1
ATOM 1516 C C . ASP A 1 184 ? 22.774 -2.710 -28.959 1.00 93.31 184 ASP A C 1
ATOM 1518 O O . ASP A 1 184 ? 21.659 -2.550 -28.468 1.00 93.31 184 ASP A O 1
ATOM 1522 N N . VAL A 1 185 ? 23.871 -2.725 -28.195 1.00 96.00 185 VAL A N 1
ATOM 1523 C CA . VAL A 1 185 ? 23.840 -2.567 -26.732 1.00 96.00 185 VAL A CA 1
ATOM 1524 C C . VAL A 1 185 ? 24.216 -1.152 -26.295 1.00 96.00 185 VAL A C 1
ATOM 1526 O O . VAL A 1 185 ? 24.980 -0.440 -26.956 1.00 96.00 185 VAL A O 1
ATOM 1529 N N . ILE A 1 186 ? 23.706 -0.752 -25.132 1.00 97.06 186 ILE A N 1
ATOM 1530 C CA . ILE A 1 186 ? 24.039 0.513 -24.473 1.00 97.06 186 ILE A CA 1
ATOM 1531 C C . ILE A 1 186 ? 25.107 0.241 -23.415 1.00 97.06 186 ILE A C 1
ATOM 1533 O O . ILE A 1 186 ? 24.990 -0.692 -22.620 1.00 97.06 186 ILE A O 1
ATOM 1537 N N . LEU A 1 187 ? 26.167 1.048 -23.419 1.00 98.00 187 LEU A N 1
ATOM 1538 C CA . LEU A 1 187 ? 27.204 1.013 -22.396 1.00 98.00 187 LEU A CA 1
ATOM 1539 C C . LEU A 1 187 ? 26.743 1.837 -21.200 1.00 98.00 187 LEU A C 1
ATOM 1541 O O . LEU A 1 187 ? 26.382 3.006 -21.346 1.00 98.00 187 LEU A O 1
ATOM 1545 N N . CYS A 1 188 ? 26.760 1.236 -20.017 1.00 97.69 188 CYS A N 1
ATOM 1546 C CA . CYS A 1 188 ? 26.291 1.864 -18.789 1.00 97.69 188 CYS A CA 1
ATOM 1547 C C . CYS A 1 188 ? 27.347 1.735 -17.697 1.00 97.69 188 CYS A C 1
ATOM 1549 O O . CYS A 1 188 ? 27.818 0.636 -17.413 1.00 97.69 188 CYS A O 1
ATOM 1551 N N . LYS A 1 189 ? 27.707 2.856 -17.076 1.00 97.88 189 LYS A N 1
ATOM 1552 C CA . LYS A 1 189 ? 28.615 2.903 -15.932 1.00 97.88 189 LYS A CA 1
ATOM 1553 C C . LYS A 1 189 ? 27.809 2.860 -14.641 1.00 97.88 189 LYS A C 1
ATOM 1555 O O . LYS A 1 189 ? 26.960 3.724 -14.436 1.00 97.88 189 LYS A O 1
ATOM 1560 N N . GLU A 1 190 ? 28.084 1.895 -13.774 1.00 97.75 190 GLU A N 1
ATOM 1561 C CA . GLU A 1 190 ? 27.543 1.873 -12.414 1.00 97.75 190 GLU A CA 1
ATOM 1562 C C . GLU A 1 190 ? 28.172 3.011 -11.598 1.00 97.75 190 GLU A C 1
ATOM 1564 O O . GLU A 1 190 ? 29.394 3.150 -11.539 1.00 97.75 190 GLU A O 1
ATOM 1569 N N . LEU A 1 191 ? 27.349 3.854 -10.976 1.00 88.31 191 LEU A N 1
ATOM 1570 C CA . LEU A 1 191 ? 27.816 5.079 -10.321 1.00 88.31 191 LEU A CA 1
ATOM 1571 C C . LEU A 1 191 ? 28.563 4.816 -9.007 1.00 88.31 191 LEU A C 1
ATOM 1573 O O . LEU A 1 191 ? 29.379 5.642 -8.608 1.00 88.31 191 LEU A O 1
ATOM 1577 N N . THR A 1 192 ? 28.306 3.686 -8.343 1.00 91.69 192 THR A N 1
ATOM 1578 C CA . THR A 1 192 ? 28.951 3.331 -7.070 1.00 91.69 192 THR A CA 1
ATOM 1579 C C . THR A 1 192 ? 30.346 2.749 -7.276 1.00 91.69 192 THR A C 1
ATOM 1581 O O . THR A 1 192 ? 31.291 3.176 -6.620 1.00 91.69 192 THR A O 1
ATOM 1584 N N . THR A 1 193 ? 30.485 1.777 -8.178 1.00 95.31 193 THR A N 1
ATOM 1585 C CA . THR A 1 193 ? 31.739 1.030 -8.378 1.00 95.31 193 THR A CA 1
ATOM 1586 C C . THR A 1 193 ? 32.571 1.567 -9.543 1.00 95.31 193 THR A C 1
ATOM 1588 O O . THR A 1 193 ? 33.774 1.335 -9.610 1.00 95.31 193 THR A O 1
ATOM 1591 N N . GLY A 1 194 ? 31.939 2.273 -10.484 1.00 94.69 194 GLY A N 1
ATOM 1592 C CA . GLY A 1 194 ? 32.549 2.690 -11.741 1.00 94.69 194 GLY A CA 1
ATOM 1593 C C . GLY A 1 194 ? 32.644 1.591 -12.803 1.00 94.69 194 GLY A C 1
ATOM 1594 O O . GLY A 1 194 ? 33.143 1.877 -13.892 1.00 94.69 194 GLY A O 1
ATOM 1595 N N . ALA A 1 195 ? 32.167 0.373 -12.524 1.00 96.75 195 ALA A N 1
ATOM 1596 C CA . ALA A 1 195 ? 32.176 -0.733 -13.475 1.00 96.75 195 ALA A CA 1
ATOM 1597 C C . ALA A 1 195 ? 31.294 -0.441 -14.703 1.00 96.75 195 ALA A C 1
ATOM 1599 O O . ALA A 1 195 ? 30.266 0.235 -14.608 1.00 96.75 195 ALA A O 1
ATOM 1600 N N . ILE A 1 196 ? 31.704 -0.953 -15.868 1.00 97.31 196 ILE A N 1
ATOM 1601 C CA . ILE A 1 196 ? 31.005 -0.760 -17.145 1.00 97.31 196 ILE A CA 1
ATOM 1602 C C . ILE A 1 196 ? 30.264 -2.040 -17.524 1.00 97.31 196 ILE A C 1
ATOM 1604 O O . ILE A 1 196 ? 30.842 -3.125 -17.547 1.00 97.31 196 ILE A O 1
ATOM 1608 N N . PHE A 1 197 ? 28.998 -1.885 -17.893 1.00 97.31 197 PHE A N 1
ATOM 1609 C CA . PHE A 1 197 ? 28.098 -2.957 -18.295 1.00 97.31 197 PHE A CA 1
ATOM 1610 C C . PHE A 1 197 ? 27.571 -2.718 -19.709 1.00 97.31 197 PHE A C 1
ATOM 1612 O O . PHE A 1 197 ? 27.381 -1.577 -20.134 1.00 97.31 197 PHE A O 1
ATOM 1619 N N . LYS A 1 198 ? 27.299 -3.810 -20.427 1.00 97.69 198 LYS A N 1
ATOM 1620 C CA . LYS A 1 198 ? 26.555 -3.808 -21.691 1.00 97.69 198 LYS A CA 1
ATOM 1621 C C . LYS A 1 198 ? 25.108 -4.166 -21.384 1.00 97.69 198 LYS A C 1
ATOM 1623 O O . LYS A 1 198 ? 24.850 -5.249 -20.866 1.00 97.69 198 LYS A O 1
ATOM 1628 N N . MET A 1 199 ? 24.187 -3.260 -21.675 1.00 96.75 199 MET A N 1
ATOM 1629 C CA . MET A 1 199 ? 22.765 -3.421 -21.384 1.00 96.75 199 MET A CA 1
ATOM 1630 C C . MET A 1 199 ? 21.949 -3.450 -22.676 1.00 96.75 199 MET A C 1
ATOM 1632 O O . MET A 1 199 ? 22.191 -2.663 -23.593 1.00 96.75 199 MET A O 1
ATOM 1636 N N . ASP A 1 200 ? 20.977 -4.358 -22.738 1.00 93.94 200 ASP A N 1
ATOM 1637 C CA . ASP A 1 200 ? 20.023 -4.435 -23.843 1.00 93.94 200 ASP A CA 1
ATOM 1638 C C . ASP A 1 200 ? 19.104 -3.191 -23.829 1.00 93.94 200 ASP A C 1
ATOM 1640 O O . ASP A 1 200 ? 18.583 -2.829 -22.773 1.00 93.94 200 ASP A O 1
ATOM 1644 N N . PRO A 1 201 ? 18.886 -2.498 -24.960 1.00 89.25 201 PRO A N 1
ATOM 1645 C CA . PRO A 1 201 ? 18.100 -1.264 -25.005 1.00 89.25 201 PRO A CA 1
ATOM 1646 C C . PRO A 1 201 ? 16.608 -1.459 -24.687 1.00 89.25 201 PRO A C 1
ATOM 1648 O O . PRO A 1 201 ? 15.918 -0.479 -24.390 1.00 89.25 201 PRO A O 1
ATOM 1651 N N . SER A 1 202 ? 16.096 -2.690 -24.751 1.00 87.19 202 SER A N 1
ATOM 1652 C CA . SER A 1 202 ? 14.699 -3.027 -24.461 1.00 87.19 202 SER A CA 1
ATOM 1653 C C . SER A 1 202 ? 14.387 -3.109 -22.966 1.00 87.19 202 SER A C 1
ATOM 1655 O O . SER A 1 202 ? 13.205 -3.081 -22.600 1.00 87.19 202 SER A O 1
ATOM 1657 N N . ILE A 1 203 ? 15.409 -3.158 -22.098 1.00 85.94 203 ILE A N 1
ATOM 1658 C CA . ILE A 1 203 ? 15.200 -3.194 -20.649 1.00 85.94 203 ILE A CA 1
ATOM 1659 C C . ILE A 1 203 ? 14.543 -1.904 -20.166 1.00 85.94 203 ILE A C 1
ATOM 1661 O O . ILE A 1 203 ? 14.821 -0.807 -20.653 1.00 85.94 203 ILE A O 1
ATOM 1665 N N . PHE A 1 204 ? 13.677 -2.039 -19.170 1.00 83.56 204 PHE A N 1
ATOM 1666 C CA . PHE A 1 204 ? 13.005 -0.911 -18.546 1.00 83.56 204 PHE A CA 1
ATOM 1667 C C . PHE A 1 204 ? 13.803 -0.434 -17.336 1.00 83.56 204 PHE A C 1
ATOM 1669 O O . PHE A 1 204 ? 14.141 -1.217 -16.449 1.00 83.56 204 PHE A O 1
ATOM 1676 N N . VAL A 1 205 ? 14.082 0.864 -17.301 1.00 87.12 205 VAL A N 1
ATOM 1677 C CA . VAL A 1 205 ? 14.852 1.530 -16.248 1.00 87.12 205 VAL A CA 1
ATOM 1678 C C . VAL A 1 205 ? 14.052 2.687 -15.677 1.00 87.12 205 VAL A C 1
ATOM 1680 O O . VAL A 1 205 ? 13.157 3.221 -16.332 1.00 87.12 205 VAL A O 1
ATOM 1683 N N . LYS A 1 206 ? 14.378 3.101 -14.455 1.00 83.88 206 LYS A N 1
ATOM 1684 C CA . LYS A 1 206 ? 13.777 4.282 -13.834 1.00 83.88 206 LYS A CA 1
ATOM 1685 C C . LYS A 1 206 ? 14.744 5.464 -13.966 1.00 83.88 206 LYS A C 1
ATOM 1687 O O . LYS A 1 206 ? 15.750 5.458 -13.261 1.00 83.88 206 LYS A O 1
ATOM 1692 N N . PRO A 1 207 ? 14.491 6.467 -14.821 1.00 83.25 207 PRO A N 1
ATOM 1693 C CA . PRO A 1 207 ? 15.393 7.603 -14.968 1.00 83.25 207 PRO A CA 1
ATOM 1694 C C . PRO A 1 207 ? 15.510 8.393 -13.661 1.00 83.25 207 PRO A C 1
ATOM 1696 O O . PRO A 1 207 ? 14.601 8.389 -12.825 1.00 83.25 207 PRO A O 1
ATOM 1699 N N . PHE A 1 208 ? 16.651 9.051 -13.475 1.00 77.38 208 PHE A N 1
ATOM 1700 C CA . PHE A 1 208 ? 16.776 10.110 -12.482 1.00 77.38 208 PHE A CA 1
ATOM 1701 C C . PHE A 1 208 ? 15.846 11.247 -12.922 1.00 77.38 208 PHE A C 1
ATOM 1703 O O . PHE A 1 208 ? 15.767 11.540 -14.116 1.00 77.38 208 PHE A O 1
ATOM 1710 N N . LEU A 1 209 ? 15.095 11.809 -11.974 1.00 58.06 209 LEU A N 1
ATOM 1711 C CA . LEU A 1 209 ? 14.249 12.978 -12.224 1.00 58.06 209 LEU A CA 1
ATOM 1712 C C . LEU A 1 209 ? 15.108 14.233 -12.378 1.00 58.06 209 LEU A C 1
ATOM 1714 O O . LEU A 1 209 ? 16.116 14.329 -11.638 1.00 58.06 209 LEU A O 1
#

pLDDT: mean 89.37, std 9.33, range [52.41, 98.12]